Protein AF-A0A8H4UPA4-F1 (afdb_monomer)

pLDDT: mean 76.06, std 22.42, range [33.72, 98.56]

Secondary structure (DSSP, 8-state):
--HHHHHHHHHHHHHHHHHHHHHHHHHHHHHHHHHHHHHHHT-S------------------------TT----------------------------------------HHHHHHHHHHHHHHHHHS-------HHHHHHHHHHHHHHHHTTT-GGGGHHHHHHHHHHHHHHHHHHHHHHH-

Solvent-accessible surface area (backbone atoms only — not comparable to full-atom values): 12012 Å² total; per-residue (Å²): 131,60,68,65,57,52,51,53,50,51,52,53,50,52,52,53,52,52,53,53,51,51,54,49,50,52,50,52,50,52,51,50,54,50,49,51,51,51,57,60,68,69,60,82,79,81,83,89,82,90,80,88,82,85,89,80,89,79,80,86,88,78,87,92,71,84,89,65,95,79,68,82,82,76,73,85,78,70,84,76,87,81,77,86,87,76,93,86,82,82,90,86,90,82,88,89,85,86,89,82,92,78,79,85,72,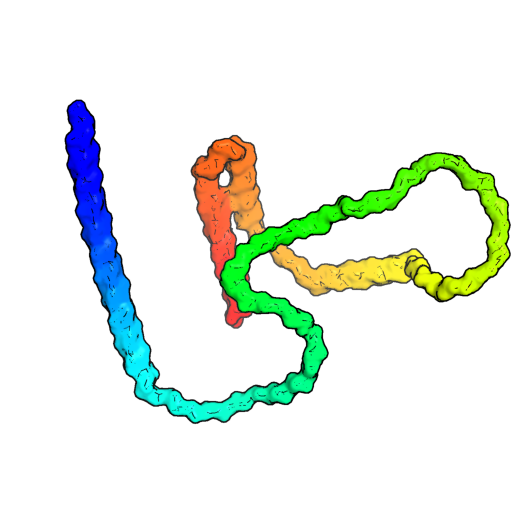80,70,74,70,47,74,66,55,50,51,52,49,51,51,53,48,50,54,54,56,66,72,39,77,71,76,70,79,72,58,68,68,48,56,49,31,47,52,50,33,54,50,43,38,68,76,27,73,91,45,66,77,79,40,52,64,39,48,51,52,32,50,54,44,48,53,52,53,50,51,57,49,48,51,69,74,76,104

Radius of gyration: 33.89 Å; Cα contacts (8 Å, |Δi|>4): 24; chains: 1; bounding box: 72×93×64 Å

Mean predicted aligned error: 22.14 Å

Foldseek 3Di:
DVVVVVVVVVVVVVVVVVVVVVVVVVVVVVVVVVVVVVVVVVPPDDDDDDDDDDDDDDDDDDD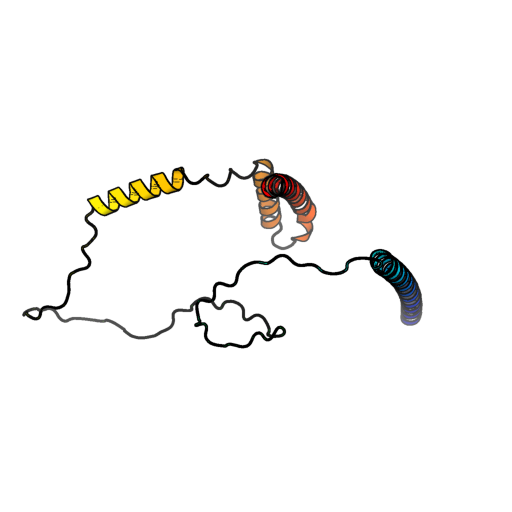DDDPDVPDDDDPPPPDDDDDDDDDDDDDDDDDDDDDDDDDDPPPPCPPVNVVVVVVVVVVVVVVPPDPPDQDVQLVVLVVLLVVVCVVCVPNNVVSVVSVVSNVVSVVVVVVVVCVVVVD

Structure (mmCIF, N/CA/C/O backbone):
data_AF-A0A8H4UPA4-F1
#
_entry.id   AF-A0A8H4UPA4-F1
#
loop_
_atom_site.group_PDB
_atom_site.id
_atom_site.type_symbol
_atom_site.label_atom_id
_atom_site.label_alt_id
_atom_site.label_comp_id
_atom_site.label_asym_id
_atom_site.label_entity_id
_atom_site.label_seq_id
_atom_site.pdbx_PDB_ins_code
_atom_site.Cartn_x
_atom_site.Cartn_y
_atom_site.Cartn_z
_atom_site.occupancy
_atom_site.B_iso_or_equiv
_atom_site.auth_seq_id
_atom_site.auth_comp_id
_atom_site.auth_asym_id
_atom_site.auth_atom_id
_atom_site.pdbx_PDB_model_num
ATOM 1 N N . THR A 1 1 ? 25.835 -10.125 -41.072 1.00 67.62 1 THR A N 1
ATOM 2 C CA . THR A 1 1 ? 26.112 -11.435 -40.436 1.00 67.62 1 THR A CA 1
ATOM 3 C C . THR A 1 1 ? 25.479 -11.596 -39.055 1.00 67.62 1 THR A C 1
ATOM 5 O O . THR A 1 1 ? 25.584 -12.673 -38.492 1.00 67.62 1 THR A O 1
ATOM 8 N N . ASP A 1 2 ? 24.741 -10.606 -38.539 1.00 80.62 2 ASP A N 1
ATOM 9 C CA . ASP A 1 2 ? 24.084 -10.688 -37.223 1.00 80.62 2 ASP A CA 1
ATOM 10 C C . ASP A 1 2 ? 22.698 -11.382 -37.253 1.00 80.62 2 ASP A C 1
ATOM 12 O O . ASP A 1 2 ? 22.312 -12.102 -36.336 1.00 80.62 2 ASP A O 1
ATOM 16 N N . SER A 1 3 ? 21.981 -11.275 -38.380 1.00 89.62 3 SER A N 1
ATOM 17 C CA . SER A 1 3 ? 20.597 -11.764 -38.516 1.00 89.62 3 SER A CA 1
ATOM 18 C C . SER A 1 3 ? 20.423 -13.278 -38.310 1.00 89.62 3 SER A C 1
ATOM 20 O O . SER A 1 3 ? 19.409 -13.702 -37.762 1.00 89.62 3 SER A O 1
ATOM 22 N N . SER A 1 4 ? 21.389 -14.116 -38.706 1.00 92.12 4 SER A N 1
ATOM 23 C CA . SER A 1 4 ? 21.295 -15.569 -38.487 1.00 92.12 4 SER A CA 1
ATOM 24 C C . SER A 1 4 ? 21.442 -15.946 -37.010 1.00 92.12 4 SER A C 1
ATOM 26 O O . SER A 1 4 ? 20.736 -16.832 -36.531 1.00 92.12 4 SER A O 1
ATOM 28 N N . ARG A 1 5 ? 22.306 -15.241 -36.266 1.00 91.12 5 ARG A N 1
ATOM 29 C CA . ARG A 1 5 ? 22.490 -15.432 -34.821 1.00 91.12 5 ARG A CA 1
ATOM 30 C C . ARG A 1 5 ? 21.245 -14.996 -34.051 1.00 91.12 5 ARG A C 1
ATOM 32 O O . ARG A 1 5 ? 20.786 -15.746 -33.195 1.00 91.12 5 ARG A O 1
ATOM 39 N N . ALA A 1 6 ? 20.676 -13.840 -34.393 1.00 94.38 6 ALA A N 1
ATOM 40 C CA . ALA A 1 6 ? 19.440 -13.351 -33.783 1.00 94.38 6 ALA A CA 1
ATOM 41 C C . ALA A 1 6 ? 18.281 -14.351 -33.955 1.00 94.38 6 ALA A C 1
ATOM 43 O O . ALA A 1 6 ? 17.645 -14.723 -32.972 1.00 94.38 6 ALA A O 1
ATOM 44 N N . LYS A 1 7 ? 18.085 -14.885 -35.171 1.00 94.81 7 LYS A N 1
ATOM 45 C CA . LYS A 1 7 ? 17.056 -15.905 -35.451 1.00 94.81 7 LYS A CA 1
ATOM 46 C C . LYS A 1 7 ? 17.276 -17.202 -34.669 1.00 94.81 7 LYS A C 1
ATOM 48 O O . LYS A 1 7 ? 16.322 -17.789 -34.174 1.00 94.81 7 LYS A O 1
ATOM 53 N N . SER A 1 8 ? 18.526 -17.649 -34.528 1.00 95.81 8 SER A N 1
ATOM 54 C CA . SER A 1 8 ? 18.838 -18.845 -33.735 1.00 95.81 8 SER A CA 1
ATOM 55 C C . SER A 1 8 ? 18.509 -18.661 -32.252 1.00 95.81 8 SER A C 1
ATOM 57 O O . SER A 1 8 ? 18.040 -19.603 -31.615 1.00 95.81 8 SER A O 1
ATOM 59 N N . LEU A 1 9 ? 18.761 -17.472 -31.698 1.00 96.56 9 LEU A N 1
ATOM 60 C CA . LEU A 1 9 ? 18.409 -17.157 -30.313 1.00 96.56 9 LEU A CA 1
ATOM 61 C C . LEU A 1 9 ? 16.894 -17.078 -30.134 1.00 96.56 9 LEU A C 1
ATOM 63 O O . LEU A 1 9 ? 16.367 -17.627 -29.172 1.00 96.56 9 LEU A O 1
ATOM 67 N N . GLU A 1 10 ? 16.194 -16.453 -31.078 1.00 96.94 10 GLU A N 1
ATOM 68 C CA . GLU A 1 10 ? 14.737 -16.348 -31.056 1.00 96.94 10 GLU A CA 1
ATOM 69 C C . GLU A 1 10 ? 14.060 -17.724 -31.081 1.00 96.94 10 GLU A C 1
ATOM 71 O O . GLU A 1 10 ? 13.184 -17.988 -30.260 1.00 96.94 10 GLU A O 1
ATOM 76 N N . LEU A 1 11 ? 14.526 -18.644 -31.931 1.00 97.62 11 LEU A N 1
ATOM 77 C CA . LEU A 1 11 ? 14.023 -20.021 -31.955 1.00 97.62 11 LEU A CA 1
ATOM 78 C C . LEU A 1 11 ? 14.248 -20.743 -30.621 1.00 97.62 11 LEU A C 1
ATOM 80 O O . LEU A 1 11 ? 13.345 -21.404 -30.115 1.00 97.62 11 LEU A O 1
ATOM 84 N N . HIS A 1 12 ? 15.424 -20.587 -30.010 1.00 96.88 12 HIS A N 1
ATOM 85 C CA . HIS A 1 12 ? 15.702 -21.190 -28.706 1.00 96.88 12 HIS A CA 1
ATOM 86 C C . HIS A 1 12 ? 14.803 -20.617 -27.596 1.00 96.88 12 HIS A C 1
ATOM 88 O O . HIS A 1 12 ? 14.355 -21.349 -26.712 1.00 96.88 12 HIS A O 1
ATOM 94 N N . ILE A 1 13 ? 14.499 -19.317 -27.651 1.00 98.25 13 ILE A N 1
ATOM 95 C CA . ILE A 1 13 ? 13.552 -18.680 -26.729 1.00 98.25 13 ILE A CA 1
ATOM 96 C C . ILE A 1 13 ? 12.148 -19.259 -26.928 1.00 98.25 13 ILE A C 1
ATOM 98 O O . ILE A 1 13 ? 11.520 -19.641 -25.944 1.00 98.25 13 ILE A O 1
ATOM 102 N N . GLN A 1 14 ? 11.673 -19.378 -28.171 1.00 98.00 14 GLN A N 1
ATOM 103 C CA . GLN A 1 14 ? 10.355 -19.950 -28.470 1.00 98.00 14 GLN A CA 1
ATOM 104 C C . GLN A 1 14 ? 10.215 -21.377 -27.932 1.00 98.00 14 GLN A C 1
ATOM 106 O O . GLN A 1 14 ? 9.206 -21.687 -27.302 1.00 98.00 14 GLN A O 1
ATOM 111 N N . VAL A 1 15 ? 11.240 -22.215 -28.113 1.00 98.25 15 VAL A N 1
ATOM 112 C CA . VAL A 1 15 ? 11.257 -23.591 -27.592 1.00 98.25 15 VAL A CA 1
ATOM 113 C C . VAL A 1 15 ? 11.144 -23.602 -26.068 1.00 98.25 15 VAL A C 1
ATOM 115 O O . VAL A 1 15 ? 10.269 -24.275 -25.531 1.00 98.25 15 VAL A O 1
ATOM 118 N N . ARG A 1 16 ? 11.960 -22.805 -25.365 1.00 98.12 16 ARG A N 1
ATOM 119 C CA . ARG A 1 16 ? 11.913 -22.735 -23.896 1.00 98.12 16 ARG A CA 1
ATOM 120 C C . ARG A 1 16 ? 10.567 -22.225 -23.384 1.00 98.12 16 ARG A C 1
ATOM 122 O O . ARG A 1 16 ? 10.047 -22.739 -22.400 1.00 98.12 16 ARG A O 1
ATOM 129 N N . VAL A 1 17 ? 10.013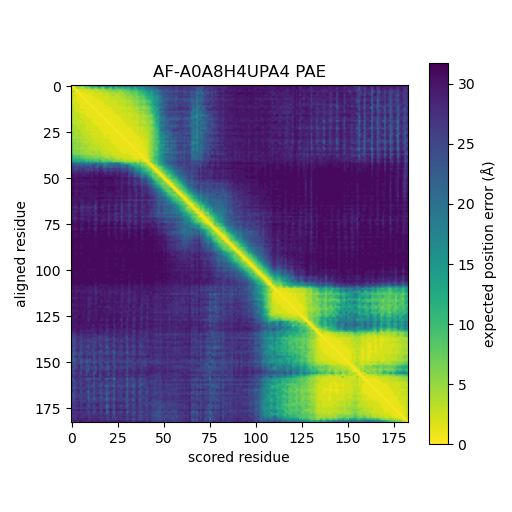 -21.197 -24.022 1.00 98.56 17 VAL A N 1
ATOM 130 C CA . VAL A 1 17 ? 8.706 -20.649 -23.638 1.00 98.56 17 VAL A CA 1
ATOM 131 C C . VAL A 1 17 ? 7.612 -21.692 -23.851 1.00 98.56 17 VAL A C 1
ATOM 133 O O . VAL A 1 17 ? 6.769 -21.861 -22.977 1.00 98.56 17 VAL A O 1
ATOM 136 N N . ALA A 1 18 ? 7.631 -22.416 -24.971 1.00 98.06 18 ALA A N 1
ATOM 137 C CA . ALA A 1 18 ? 6.663 -23.475 -25.237 1.00 98.06 18 ALA A CA 1
ATOM 138 C C . ALA A 1 18 ? 6.740 -24.601 -24.191 1.00 98.06 18 ALA A C 1
ATOM 140 O O . ALA A 1 18 ? 5.703 -25.006 -23.668 1.00 98.06 18 ALA A O 1
ATOM 141 N N . GLU A 1 19 ? 7.950 -25.038 -23.834 1.00 98.38 19 GLU A N 1
ATOM 142 C CA . GLU A 1 19 ? 8.190 -26.051 -22.798 1.00 98.38 19 GLU A CA 1
ATOM 143 C C . GLU A 1 19 ? 7.679 -25.599 -21.417 1.00 98.38 19 GLU A C 1
ATOM 145 O O . GLU A 1 19 ? 6.956 -26.335 -20.743 1.00 98.38 19 GLU A O 1
ATOM 150 N N . GLU A 1 20 ? 7.979 -24.363 -21.007 1.00 98.44 20 GLU A N 1
ATOM 151 C CA . GLU A 1 20 ? 7.500 -23.820 -19.728 1.00 98.44 20 GLU A CA 1
ATOM 152 C C . GLU A 1 20 ? 5.974 -23.630 -19.712 1.00 98.44 20 GLU A C 1
ATOM 154 O O . GLU A 1 20 ? 5.324 -23.917 -18.704 1.00 98.44 20 GLU A O 1
ATOM 159 N N . LEU A 1 21 ? 5.366 -23.219 -20.831 1.00 98.38 21 LEU A N 1
ATOM 160 C CA . LEU A 1 21 ? 3.906 -23.136 -20.949 1.00 98.38 21 LEU A CA 1
ATOM 161 C C . LEU A 1 21 ? 3.244 -24.513 -20.848 1.00 98.38 21 LEU A C 1
ATOM 163 O O . LEU A 1 21 ? 2.192 -24.641 -20.223 1.00 98.38 21 LEU A O 1
ATOM 167 N N . GLU A 1 22 ? 3.830 -25.547 -21.449 1.00 98.12 22 GLU A N 1
ATOM 168 C CA . GLU A 1 22 ? 3.319 -26.914 -21.333 1.00 98.12 22 GLU A CA 1
ATOM 169 C C . GLU A 1 22 ? 3.437 -27.437 -19.897 1.00 98.12 22 GLU A C 1
ATOM 171 O O . GLU A 1 22 ? 2.471 -27.977 -19.352 1.00 98.12 22 GLU A O 1
ATOM 176 N N . ARG A 1 23 ? 4.569 -27.180 -19.236 1.00 98.25 23 ARG A N 1
ATOM 177 C CA . ARG A 1 23 ? 4.777 -27.511 -17.822 1.00 98.25 23 ARG A CA 1
ATOM 178 C C . ARG A 1 23 ? 3.747 -26.840 -16.910 1.00 98.25 23 ARG A C 1
ATOM 180 O O . ARG A 1 23 ? 3.239 -27.484 -15.989 1.00 98.25 23 ARG A O 1
ATOM 187 N N . LEU A 1 24 ? 3.437 -25.564 -17.143 1.00 98.50 24 LEU A N 1
ATOM 188 C CA . LEU A 1 24 ? 2.416 -24.840 -16.380 1.00 98.50 24 LEU A CA 1
ATOM 189 C C . LEU A 1 24 ? 1.021 -25.418 -16.623 1.00 98.50 24 LEU A C 1
ATOM 191 O O . LEU A 1 24 ? 0.331 -25.734 -15.656 1.00 98.50 24 LEU A O 1
ATOM 195 N N . ARG A 1 25 ? 0.646 -25.675 -17.882 1.00 98.00 25 ARG A N 1
ATOM 196 C CA . ARG A 1 25 ? -0.643 -26.304 -18.220 1.00 98.00 25 ARG A CA 1
ATOM 197 C C . ARG A 1 25 ? -0.820 -27.673 -17.571 1.00 98.00 25 ARG A C 1
ATOM 199 O O . ARG A 1 25 ? -1.913 -27.997 -17.117 1.00 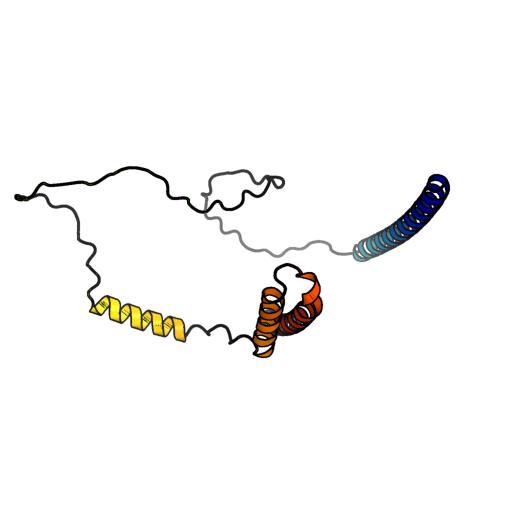98.00 25 ARG A O 1
ATOM 206 N N . GLN A 1 26 ? 0.237 -28.482 -17.509 1.00 98.38 26 GLN A N 1
ATOM 207 C CA . GLN A 1 26 ? 0.189 -29.783 -16.838 1.00 98.38 26 GLN A CA 1
ATOM 208 C C . GLN A 1 26 ? -0.068 -29.636 -15.335 1.00 98.38 26 GLN A C 1
ATOM 210 O O . GLN A 1 26 ? -0.887 -30.371 -14.788 1.00 98.38 26 GLN A O 1
ATOM 215 N N . ARG A 1 27 ? 0.586 -28.672 -14.674 1.00 98.38 27 ARG A N 1
ATOM 216 C CA . ARG A 1 27 ? 0.341 -28.375 -13.254 1.00 98.38 27 ARG A CA 1
ATOM 217 C C . ARG A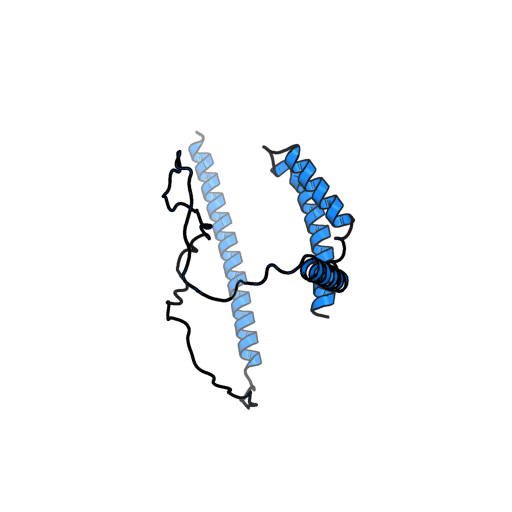 1 27 ? -1.083 -27.891 -13.024 1.00 98.38 27 ARG A C 1
ATOM 219 O O . ARG A 1 27 ? -1.748 -28.411 -12.138 1.00 98.38 27 ARG A O 1
ATOM 226 N N . GLU A 1 28 ? -1.560 -26.956 -13.840 1.00 98.12 28 GLU A N 1
ATOM 227 C CA . GLU A 1 28 ? -2.939 -26.463 -13.772 1.00 98.12 28 GLU A CA 1
ATOM 228 C C . GLU A 1 28 ? -3.934 -27.613 -13.944 1.00 98.12 28 GLU A C 1
ATOM 230 O O . GLU A 1 28 ? -4.826 -27.786 -13.117 1.00 98.12 28 GLU A O 1
ATOM 235 N N . LYS A 1 29 ? -3.729 -28.482 -14.939 1.00 98.06 29 LYS A N 1
ATOM 236 C CA . LYS A 1 29 ? -4.579 -29.658 -15.147 1.00 98.06 29 LYS A CA 1
ATOM 237 C C . LYS A 1 29 ? -4.574 -30.601 -13.942 1.00 98.06 29 LYS A C 1
ATOM 239 O O . LYS A 1 29 ? -5.639 -31.024 -13.509 1.00 98.06 29 LYS A O 1
ATOM 244 N N . GLN A 1 30 ? -3.407 -30.887 -13.365 1.00 97.38 30 GLN A N 1
ATOM 245 C CA . GLN A 1 30 ? -3.312 -31.702 -12.149 1.00 97.38 30 GLN A CA 1
ATOM 246 C C . GLN A 1 30 ? -4.072 -31.068 -10.980 1.00 97.38 30 GLN A C 1
ATOM 248 O O . GLN A 1 30 ? -4.784 -31.772 -10.266 1.00 97.38 30 GLN A O 1
ATOM 253 N N . THR A 1 31 ? -3.965 -29.747 -10.803 1.00 97.25 31 THR A N 1
ATOM 254 C CA . THR A 1 31 ? -4.704 -29.043 -9.746 1.00 97.25 31 THR A CA 1
ATOM 255 C C . THR A 1 31 ? -6.209 -29.066 -9.981 1.00 97.25 31 THR A C 1
ATOM 257 O O . THR A 1 31 ? -6.958 -29.271 -9.031 1.00 97.25 31 THR A O 1
ATOM 260 N N . LEU A 1 32 ? -6.663 -28.923 -11.231 1.00 97.88 32 LEU A N 1
ATOM 261 C CA . LEU A 1 32 ? -8.080 -29.025 -11.572 1.00 97.88 32 LEU A CA 1
ATOM 262 C C . LEU A 1 32 ? -8.613 -30.427 -11.278 1.00 97.88 32 LEU A C 1
ATOM 264 O O . LEU A 1 32 ? -9.624 -30.549 -10.600 1.00 97.88 32 LEU A O 1
ATOM 268 N N . GLU A 1 33 ? -7.897 -31.477 -11.680 1.00 97.56 33 GLU A N 1
ATOM 269 C CA . GLU A 1 33 ? -8.288 -32.861 -11.386 1.00 97.56 33 GLU A CA 1
ATOM 270 C C . GLU A 1 33 ? -8.302 -33.159 -9.877 1.00 97.56 33 GLU A C 1
ATOM 272 O O . GLU A 1 33 ? -9.152 -33.909 -9.394 1.00 97.56 33 GLU A O 1
ATOM 277 N N . GLU A 1 34 ? -7.369 -32.597 -9.104 1.00 97.12 34 GLU A N 1
ATOM 278 C CA . GLU A 1 34 ? -7.367 -32.731 -7.644 1.00 97.12 34 GLU A CA 1
ATOM 279 C C . GLU A 1 34 ? -8.581 -32.038 -7.017 1.00 97.12 34 GLU A C 1
ATOM 281 O O . GLU A 1 34 ? -9.246 -32.621 -6.157 1.00 97.12 34 GLU A O 1
ATOM 286 N N . ILE A 1 35 ? -8.889 -30.817 -7.456 1.00 96.88 35 ILE A N 1
ATOM 287 C CA . ILE A 1 35 ? -10.058 -30.068 -6.988 1.00 96.88 35 ILE A CA 1
ATOM 288 C C . ILE A 1 35 ? -11.341 -30.806 -7.375 1.00 96.88 35 ILE A C 1
ATOM 290 O O . ILE A 1 35 ? -12.193 -31.003 -6.513 1.00 96.88 35 ILE A O 1
ATOM 294 N N . GLU A 1 36 ? -11.468 -31.282 -8.614 1.00 95.12 36 GLU A N 1
ATOM 295 C CA . GLU A 1 36 ? -12.614 -32.078 -9.072 1.00 95.12 36 GLU A CA 1
ATOM 296 C C . GLU A 1 36 ? -12.812 -33.327 -8.204 1.00 95.12 36 GLU A C 1
ATOM 298 O O . GLU A 1 36 ? -13.933 -33.612 -7.779 1.00 95.12 36 GLU A O 1
ATOM 303 N N . LYS A 1 37 ? -11.729 -34.034 -7.855 1.00 96.19 37 LYS A N 1
ATOM 304 C CA . LYS A 1 37 ? -11.782 -35.181 -6.933 1.00 96.19 37 LYS A CA 1
ATOM 305 C C . LYS A 1 37 ? -12.223 -34.780 -5.527 1.00 96.19 37 LYS A C 1
ATOM 307 O O . LYS A 1 37 ? -13.032 -35.491 -4.936 1.00 96.19 37 LYS A O 1
ATOM 312 N N . ARG A 1 38 ? -11.715 -33.665 -4.985 1.00 91.75 38 ARG A N 1
ATOM 313 C CA . ARG A 1 38 ? -12.113 -33.148 -3.660 1.00 91.75 38 ARG A CA 1
ATOM 314 C C . ARG A 1 38 ? -13.592 -32.760 -3.640 1.00 91.75 38 ARG A C 1
ATOM 316 O O . ARG A 1 38 ? -14.306 -33.166 -2.732 1.00 91.75 38 ARG A O 1
ATOM 323 N N . VAL A 1 39 ? -14.064 -32.063 -4.672 1.00 93.62 39 VAL A N 1
ATOM 324 C CA . VAL A 1 39 ? -15.476 -31.682 -4.823 1.00 93.62 39 VAL A CA 1
ATOM 325 C C . VAL A 1 39 ? -16.366 -32.920 -4.955 1.00 93.62 39 VAL A C 1
ATOM 327 O O . VAL A 1 39 ? -17.402 -32.996 -4.301 1.00 93.62 39 VAL A O 1
ATOM 330 N N . ALA A 1 40 ? -15.962 -33.920 -5.742 1.00 91.81 40 ALA A N 1
ATOM 331 C CA . ALA A 1 40 ? -16.709 -35.171 -5.865 1.00 91.81 40 ALA A CA 1
ATOM 332 C C . ALA A 1 40 ? -16.751 -35.968 -4.545 1.00 91.81 40 ALA A C 1
ATOM 334 O O . ALA A 1 40 ? -17.778 -36.565 -4.223 1.00 91.81 40 ALA A O 1
ATOM 335 N N . ALA A 1 41 ? -15.661 -35.960 -3.770 1.00 85.31 41 ALA A N 1
ATOM 336 C CA . ALA A 1 41 ? -15.574 -36.644 -2.479 1.00 85.31 41 ALA A CA 1
ATOM 337 C C . ALA A 1 41 ? -16.376 -35.956 -1.360 1.00 85.31 41 ALA A C 1
ATOM 339 O O . ALA A 1 41 ? -16.829 -36.642 -0.448 1.00 85.31 41 ALA A O 1
ATOM 340 N N . GLU A 1 42 ? -16.584 -34.636 -1.423 1.00 82.44 42 GLU A N 1
ATOM 341 C CA . GLU A 1 42 ? -17.406 -33.891 -0.453 1.00 82.44 42 GLU A CA 1
ATOM 342 C C . GLU A 1 42 ? -18.926 -33.998 -0.708 1.00 82.44 42 GLU A C 1
ATOM 344 O O . GLU A 1 42 ? -19.715 -33.524 0.109 1.00 82.44 42 GLU A O 1
ATOM 349 N N . LEU A 1 43 ? -19.366 -34.636 -1.805 1.00 66.00 43 LEU A N 1
ATOM 350 C CA . LEU A 1 43 ? -20.783 -34.712 -2.193 1.00 66.00 43 LEU A CA 1
ATOM 351 C C . LEU A 1 43 ? -21.605 -35.972 -1.812 1.00 66.00 43 LEU A C 1
ATOM 353 O O . LEU A 1 43 ? -22.794 -35.982 -2.150 1.00 66.00 43 LEU A O 1
ATOM 357 N N . PRO A 1 44 ? -21.140 -36.996 -1.064 1.00 63.12 44 PRO A N 1
ATOM 358 C CA . PRO A 1 44 ? -22.065 -37.909 -0.406 1.00 63.12 44 PRO A CA 1
ATOM 359 C C . PRO A 1 44 ? -22.512 -37.306 0.942 1.00 63.12 44 PRO A C 1
ATOM 361 O O . PRO A 1 44 ? -21.844 -37.465 1.957 1.00 63.12 44 PRO A O 1
ATOM 364 N N . ASP A 1 45 ? -23.686 -36.660 0.911 1.00 51.19 45 ASP A N 1
ATOM 365 C CA . ASP A 1 45 ? -24.554 -36.245 2.036 1.00 51.19 45 ASP A CA 1
ATOM 366 C C . ASP A 1 45 ? -24.514 -34.767 2.508 1.00 51.19 45 ASP A C 1
ATOM 368 O O . ASP A 1 45 ? -24.044 -34.415 3.588 1.00 51.19 45 ASP A O 1
ATOM 372 N N . ARG A 1 46 ? -25.151 -33.882 1.724 1.00 49.94 46 ARG A N 1
ATOM 373 C CA . ARG A 1 46 ? -25.857 -32.693 2.249 1.00 49.94 46 ARG A CA 1
ATOM 374 C C . ARG A 1 46 ? -27.247 -32.580 1.618 1.00 49.94 46 ARG A C 1
ATOM 376 O O . ARG A 1 46 ? -27.491 -31.774 0.722 1.00 49.94 46 ARG A O 1
ATOM 383 N N . LYS A 1 47 ? -28.183 -33.403 2.104 1.00 45.09 47 LYS A N 1
ATOM 384 C CA . LYS A 1 47 ? -29.627 -33.236 1.870 1.00 45.09 47 LYS A CA 1
ATOM 385 C C . LYS A 1 47 ? -30.166 -32.066 2.712 1.00 45.09 47 LYS A C 1
ATOM 387 O O . LYS A 1 47 ? -29.884 -31.943 3.897 1.00 45.09 47 LYS A O 1
ATOM 392 N N . VAL A 1 48 ? -30.923 -31.184 2.064 1.00 53.28 48 VAL A N 1
ATOM 393 C CA . VAL A 1 48 ? -31.345 -29.851 2.532 1.00 53.28 48 VAL A CA 1
ATOM 394 C C . VAL A 1 48 ? -32.459 -29.887 3.600 1.00 53.28 48 VAL A C 1
ATOM 396 O O . VAL A 1 48 ? -33.500 -30.508 3.398 1.00 53.28 48 VAL A O 1
ATOM 399 N N . SER A 1 49 ? -32.279 -29.149 4.702 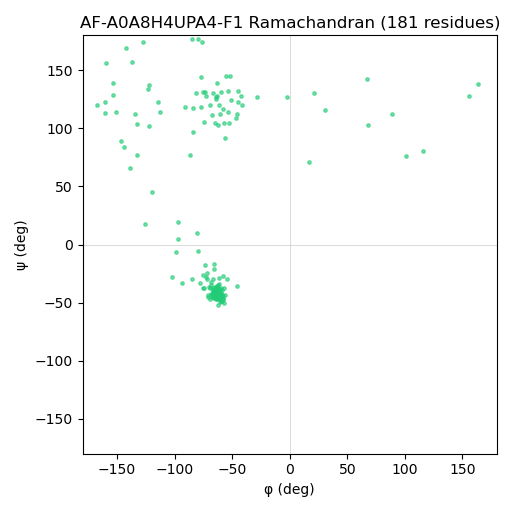1.00 36.41 49 SER A N 1
ATOM 400 C CA . SER A 1 49 ? -33.311 -28.541 5.578 1.00 36.41 49 SER A CA 1
ATOM 401 C C . SER A 1 49 ? -32.607 -27.422 6.365 1.00 36.41 49 SER A C 1
ATOM 403 O O . SER A 1 49 ? -31.569 -27.677 6.953 1.00 36.41 49 SER A O 1
ATOM 405 N N . GLY A 1 50 ? -32.977 -26.143 6.365 1.00 43.75 50 GLY A N 1
ATOM 406 C CA . GLY A 1 50 ? -34.286 -25.520 6.233 1.00 43.75 50 GLY A CA 1
ATOM 407 C C . GLY A 1 50 ? -34.588 -24.785 7.542 1.00 43.75 50 GLY A C 1
ATOM 408 O O . GLY A 1 50 ? -35.294 -25.346 8.364 1.00 43.75 50 GLY A O 1
ATOM 409 N N . LEU A 1 51 ? -34.050 -23.571 7.747 1.00 37.44 51 LEU A N 1
ATOM 410 C CA . LEU A 1 51 ? -34.465 -22.638 8.812 1.00 37.44 51 LEU A CA 1
ATOM 411 C C . LEU A 1 51 ? -34.335 -21.175 8.336 1.00 37.44 51 LEU A C 1
ATOM 413 O O . LEU A 1 51 ? -33.293 -20.540 8.444 1.00 37.44 51 LEU A O 1
ATOM 417 N N . THR A 1 52 ? -35.427 -20.707 7.730 1.00 43.59 52 THR A N 1
ATOM 418 C CA . THR A 1 52 ? -36.114 -19.422 7.970 1.00 43.59 52 THR A CA 1
ATOM 419 C C . THR A 1 52 ? -35.301 -18.197 8.420 1.00 43.59 52 THR A C 1
ATOM 421 O O . THR A 1 52 ? -34.900 -18.102 9.577 1.00 43.59 52 THR A O 1
ATOM 424 N N . ALA A 1 53 ? -35.274 -17.166 7.567 1.00 45.97 53 ALA A N 1
ATOM 425 C CA . ALA A 1 53 ? -35.230 -15.765 7.994 1.00 45.97 53 ALA A CA 1
ATOM 426 C C . ALA A 1 53 ? -36.444 -15.017 7.394 1.00 45.97 53 ALA A C 1
ATOM 428 O O . ALA A 1 53 ? -36.807 -15.287 6.246 1.00 45.97 53 ALA A O 1
ATOM 429 N N . PRO A 1 54 ? -37.123 -14.149 8.167 1.00 46.97 54 PRO A N 1
ATOM 430 C CA . PRO A 1 54 ? -38.446 -13.638 7.832 1.00 46.97 54 PRO A CA 1
ATOM 431 C C . PRO A 1 54 ? -38.393 -12.543 6.764 1.00 46.97 54 PRO A C 1
ATOM 433 O O . PRO A 1 54 ? -37.505 -11.691 6.755 1.00 46.97 54 PRO A O 1
ATOM 436 N N . SER A 1 55 ? -39.410 -12.540 5.903 1.00 46.41 55 SER A N 1
ATOM 437 C CA . SER A 1 55 ? -39.708 -11.427 5.012 1.00 46.41 55 SER A CA 1
ATOM 438 C C . SER A 1 55 ? -40.295 -10.261 5.807 1.00 46.41 55 SER A C 1
ATOM 440 O O . SER A 1 55 ? -41.318 -10.423 6.474 1.00 46.41 55 SER A O 1
ATOM 442 N N . LEU A 1 56 ? -39.718 -9.074 5.655 1.00 41.50 56 LEU A N 1
ATOM 443 C CA . LEU A 1 56 ? -40.432 -7.815 5.835 1.00 41.50 56 LEU A CA 1
ATOM 444 C C . LEU A 1 56 ? -40.306 -7.036 4.530 1.00 41.50 56 LEU A C 1
ATOM 446 O O . LEU A 1 56 ? -39.269 -6.463 4.212 1.00 41.50 56 LEU A O 1
ATOM 450 N N . SER A 1 57 ? -41.384 -7.077 3.758 1.00 50.47 57 SER A N 1
ATOM 451 C CA . SER A 1 57 ? -41.596 -6.228 2.597 1.00 50.47 57 SER A CA 1
ATOM 452 C C . SER A 1 57 ? -41.997 -4.831 3.073 1.00 50.47 57 SER A C 1
ATOM 454 O O . SER A 1 57 ? -43.070 -4.685 3.651 1.00 50.47 57 SER A O 1
ATOM 456 N N . THR A 1 58 ? -41.193 -3.812 2.763 1.00 38.53 58 THR A N 1
ATOM 457 C CA . THR A 1 58 ? -41.677 -2.432 2.585 1.00 38.53 58 THR A CA 1
ATOM 458 C C . THR A 1 58 ? -41.078 -1.873 1.292 1.00 38.53 58 THR A C 1
ATOM 460 O O . THR A 1 58 ? -39.894 -1.576 1.197 1.00 38.53 58 THR A O 1
ATOM 463 N N . SER A 1 59 ? -41.949 -1.845 0.285 1.00 47.69 59 SER A N 1
ATOM 464 C CA . SER A 1 59 ? -41.994 -1.082 -0.972 1.00 47.69 59 SER A CA 1
ATOM 465 C C . SER A 1 59 ? -40.906 -0.035 -1.306 1.00 47.69 59 SER A C 1
ATOM 467 O O . SER A 1 59 ? -40.721 0.924 -0.565 1.00 47.69 59 SER A O 1
ATOM 469 N N . PHE A 1 60 ? -40.318 -0.201 -2.508 1.00 38.91 60 PHE A N 1
ATOM 470 C CA . PHE A 1 60 ? -40.062 0.778 -3.599 1.00 38.91 60 PHE A CA 1
ATOM 471 C C . PHE A 1 60 ? -40.044 2.284 -3.232 1.00 38.91 60 PHE A C 1
ATOM 473 O O . PHE A 1 60 ? -41.009 2.804 -2.689 1.00 38.91 60 PHE A O 1
ATOM 480 N N . ALA A 1 61 ? -39.037 3.075 -3.624 1.00 40.03 61 ALA A N 1
ATOM 481 C CA . ALA A 1 61 ? -38.725 3.336 -5.031 1.00 40.03 61 ALA A CA 1
ATOM 482 C C . ALA A 1 61 ? -37.243 3.689 -5.284 1.00 40.03 61 ALA A C 1
ATOM 484 O O . ALA A 1 61 ? -36.705 4.628 -4.703 1.00 40.03 61 ALA A O 1
ATOM 485 N N . ALA A 1 62 ? -36.621 2.985 -6.229 1.00 50.59 62 ALA A N 1
ATOM 486 C CA . ALA A 1 62 ? -35.408 3.412 -6.921 1.00 50.59 62 ALA A CA 1
ATOM 487 C C . ALA A 1 62 ? -35.720 3.420 -8.428 1.00 50.59 62 ALA A C 1
ATOM 489 O O . ALA A 1 62 ? -36.352 2.468 -8.899 1.00 50.59 62 ALA A O 1
ATOM 490 N N . PRO A 1 63 ? -35.353 4.465 -9.195 1.00 49.50 63 PRO A N 1
ATOM 491 C CA . PRO A 1 63 ? -35.552 4.435 -10.634 1.00 49.50 63 PRO A CA 1
ATOM 492 C C . PRO A 1 63 ? -34.655 3.360 -11.249 1.00 49.50 63 PRO A C 1
ATOM 494 O O . PRO A 1 63 ? -33.460 3.275 -10.963 1.00 49.50 63 PRO A O 1
ATOM 497 N N . ALA A 1 64 ? -35.275 2.530 -12.082 1.00 50.44 64 ALA A N 1
ATOM 498 C CA . ALA A 1 64 ? -34.623 1.490 -12.850 1.00 50.44 64 ALA A CA 1
ATOM 499 C C . ALA A 1 64 ? -33.585 2.107 -13.801 1.00 50.44 64 ALA A C 1
ATOM 501 O O . ALA A 1 64 ? -33.935 2.795 -14.758 1.00 50.44 64 ALA A O 1
ATOM 502 N N . GLY A 1 65 ? -32.312 1.837 -13.528 1.00 50.53 65 GLY A N 1
ATOM 503 C CA . GLY A 1 65 ? -31.191 2.065 -14.429 1.00 50.53 65 GLY A CA 1
ATOM 504 C C . GLY A 1 65 ? -30.312 0.819 -14.420 1.00 50.53 65 GLY A C 1
ATOM 505 O O . GLY A 1 65 ? -29.746 0.477 -13.389 1.00 50.53 65 GLY A O 1
ATOM 506 N N . SER A 1 66 ? -30.305 0.133 -15.560 1.00 52.22 66 SER A N 1
ATOM 507 C CA . SER A 1 66 ? -29.618 -1.114 -15.922 1.00 52.22 66 SER A CA 1
ATOM 508 C C . SER A 1 66 ? -28.302 -1.405 -15.182 1.00 52.22 66 SER A C 1
ATOM 510 O O . SER A 1 66 ? -27.377 -0.596 -15.209 1.00 52.22 66 SER A O 1
ATOM 512 N N . LEU A 1 67 ? -28.191 -2.592 -14.573 1.00 52.56 67 LEU A N 1
ATOM 513 C CA . LEU A 1 67 ? -26.913 -3.155 -14.123 1.00 52.56 67 LEU A CA 1
ATOM 514 C C . LEU A 1 67 ? -26.268 -3.930 -15.280 1.00 52.56 67 LEU A C 1
ATOM 516 O O . LEU A 1 67 ? -26.298 -5.158 -15.308 1.00 52.56 67 LEU A O 1
ATOM 520 N N . ASP A 1 68 ? -25.683 -3.204 -16.228 1.00 61.34 68 ASP A N 1
ATOM 521 C CA . ASP A 1 68 ? -24.759 -3.777 -17.205 1.00 61.34 68 ASP A CA 1
ATOM 522 C C . ASP A 1 68 ? -23.353 -3.849 -16.589 1.00 61.34 68 ASP A C 1
ATOM 524 O O . ASP A 1 68 ? -22.757 -2.832 -16.229 1.00 61.34 68 ASP A O 1
ATOM 528 N N . LEU A 1 69 ? -22.820 -5.066 -16.446 1.00 60.34 69 LEU A N 1
ATOM 529 C CA . LEU A 1 69 ? -21.519 -5.348 -15.818 1.00 60.34 69 LEU A CA 1
ATOM 530 C C . LEU A 1 69 ? -20.306 -5.107 -16.742 1.00 60.34 69 LEU A C 1
ATOM 532 O O . LEU A 1 69 ? -19.191 -5.456 -16.366 1.00 60.34 69 LEU A O 1
ATOM 536 N N . ASP A 1 70 ? -20.506 -4.490 -17.909 1.00 63.69 70 ASP A N 1
ATOM 537 C CA . ASP A 1 70 ? -19.453 -4.241 -18.910 1.00 63.69 70 ASP A CA 1
ATOM 538 C C . ASP A 1 70 ? -19.337 -2.759 -19.333 1.00 63.69 70 ASP A C 1
ATOM 540 O O . ASP A 1 70 ? -18.752 -2.420 -20.359 1.00 63.69 70 ASP A O 1
ATOM 544 N N . ALA A 1 71 ? -19.890 -1.829 -18.546 1.00 62.97 71 ALA A N 1
ATOM 545 C CA . ALA A 1 71 ? -19.754 -0.402 -18.832 1.00 62.97 71 ALA A CA 1
ATOM 546 C C . ALA A 1 71 ? -18.393 0.149 -18.343 1.00 62.97 71 ALA A C 1
ATOM 548 O O . ALA A 1 71 ? -18.038 -0.037 -17.172 1.00 62.97 71 ALA A O 1
ATOM 549 N N . PRO A 1 72 ? -17.632 0.887 -19.180 1.00 61.22 72 PRO A N 1
ATOM 550 C CA . PRO A 1 72 ? -16.403 1.534 -18.741 1.00 61.22 72 PRO A CA 1
ATOM 551 C C . PRO A 1 72 ? -16.714 2.572 -17.659 1.00 61.22 72 PRO A C 1
ATOM 553 O O . PRO A 1 72 ? -17.571 3.443 -17.815 1.00 61.22 72 PRO A O 1
ATOM 556 N N . ARG A 1 73 ? -15.996 2.463 -16.537 1.00 65.81 73 ARG A N 1
ATOM 557 C CA . ARG A 1 73 ? -16.127 3.329 -15.363 1.00 65.81 73 ARG A CA 1
ATOM 558 C C . ARG A 1 73 ? -15.895 4.786 -15.767 1.00 65.81 73 ARG A C 1
ATOM 560 O O . ARG A 1 73 ? -14.755 5.192 -15.973 1.00 65.81 73 ARG A O 1
ATOM 567 N N . ILE A 1 74 ? -16.967 5.571 -15.854 1.00 58.53 74 ILE A N 1
ATOM 568 C CA . ILE A 1 74 ? -16.871 7.025 -16.002 1.00 58.53 74 ILE A CA 1
ATOM 569 C C . ILE A 1 74 ? -16.139 7.538 -14.750 1.00 58.53 74 ILE A C 1
ATOM 571 O O . ILE A 1 74 ? -16.607 7.277 -13.634 1.00 58.53 74 ILE A O 1
ATOM 575 N N . PRO A 1 75 ? -14.974 8.200 -14.871 1.00 52.41 75 PRO A N 1
ATOM 576 C CA . PRO A 1 75 ? -14.354 8.827 -13.716 1.00 52.41 75 PRO A CA 1
ATOM 577 C C . PRO A 1 75 ? -15.303 9.914 -13.215 1.00 52.41 75 PRO A C 1
ATOM 579 O O . PRO A 1 75 ? -15.913 10.617 -14.015 1.00 52.41 75 PRO A O 1
ATOM 582 N N . PHE A 1 76 ? -15.451 10.031 -11.895 1.00 44.97 76 PHE A N 1
ATOM 583 C CA . PHE A 1 76 ? -16.209 11.106 -11.262 1.00 44.97 76 PHE A CA 1
ATOM 584 C C . PHE A 1 76 ? -15.644 12.461 -11.720 1.00 44.97 76 PHE A C 1
ATOM 586 O O . PHE A 1 76 ? -14.701 12.974 -11.118 1.00 44.97 76 PHE A O 1
ATOM 593 N N . ALA A 1 77 ? -16.201 13.021 -12.796 1.00 53.47 77 ALA A N 1
ATOM 594 C CA . ALA A 1 77 ? -16.017 14.408 -13.179 1.00 53.47 77 ALA A CA 1
ATOM 595 C C . ALA A 1 77 ? -16.661 15.235 -12.070 1.00 53.47 77 ALA A C 1
ATOM 597 O O . ALA A 1 77 ? -17.877 15.223 -11.847 1.00 53.47 77 ALA A O 1
ATOM 598 N N . GLY A 1 78 ? -15.791 15.807 -11.247 1.00 43.56 78 GLY A N 1
ATOM 599 C CA . GLY A 1 78 ? -16.183 16.664 -10.159 1.00 43.56 78 GLY A CA 1
ATOM 600 C C . GLY A 1 78 ? -16.775 17.925 -10.743 1.00 43.56 78 GLY A C 1
ATOM 601 O O . GLY A 1 78 ? -16.021 18.708 -11.289 1.00 43.56 78 GLY A O 1
ATOM 602 N N . ARG A 1 79 ? -18.086 18.103 -10.552 1.00 55.22 79 ARG A N 1
ATOM 603 C CA . ARG A 1 79 ? -18.780 19.388 -10.381 1.00 55.22 79 ARG A CA 1
ATOM 604 C C . ARG A 1 79 ? -17.940 20.593 -10.828 1.00 55.22 79 ARG A C 1
ATOM 606 O O . ARG A 1 79 ? -17.489 21.373 -9.986 1.00 55.22 79 ARG A O 1
ATOM 613 N N . GLU A 1 80 ? -17.738 20.750 -12.131 1.00 46.31 80 GLU A N 1
ATOM 614 C CA . GLU A 1 80 ? -17.307 22.026 -12.677 1.00 46.31 80 GLU A CA 1
ATOM 615 C C . GLU A 1 80 ? -18.522 22.957 -12.644 1.00 46.31 80 GLU A C 1
ATOM 617 O O . GLU A 1 80 ? -19.499 22.796 -13.372 1.00 46.31 80 GLU A O 1
ATOM 622 N N . PHE A 1 81 ? -18.500 23.895 -11.696 1.00 46.78 81 PHE A N 1
ATOM 623 C CA . PHE A 1 81 ? -19.355 25.069 -11.739 1.00 46.78 81 PHE A CA 1
ATOM 624 C C . PHE A 1 81 ? -18.985 25.865 -12.989 1.00 46.78 81 PHE A C 1
ATOM 626 O O . PHE A 1 81 ? -17.983 26.572 -12.984 1.00 46.78 81 PHE A O 1
ATOM 633 N N . ASP A 1 82 ? -19.805 25.774 -14.028 1.00 46.94 82 ASP A N 1
ATOM 634 C CA . ASP A 1 82 ? -19.884 26.829 -15.029 1.00 46.94 82 ASP A CA 1
ATOM 635 C C . ASP A 1 82 ? -21.337 26.965 -15.499 1.00 46.94 82 ASP A C 1
ATOM 637 O O . ASP A 1 82 ? -21.796 26.344 -16.456 1.00 46.94 82 ASP A O 1
ATOM 641 N N . ALA A 1 83 ? -22.103 27.735 -14.727 1.00 44.41 83 ALA A N 1
ATOM 642 C CA . ALA A 1 83 ? -23.349 28.331 -15.180 1.00 44.41 83 ALA A CA 1
ATOM 643 C C . ALA A 1 83 ? -23.128 29.854 -15.175 1.00 44.41 83 ALA A C 1
ATOM 645 O O . ALA A 1 83 ? -22.751 30.394 -14.130 1.00 44.41 83 ALA A O 1
ATOM 646 N N . PRO A 1 84 ? -23.309 30.544 -16.315 1.00 54.22 84 PRO A N 1
ATOM 647 C CA . PRO A 1 84 ? -23.002 31.961 -16.433 1.00 54.22 84 PRO A CA 1
ATOM 648 C C . PRO A 1 84 ? -24.125 32.819 -15.835 1.00 54.22 84 PRO A C 1
ATOM 650 O O . PRO A 1 84 ? -25.198 32.314 -15.504 1.00 54.22 84 PRO A O 1
ATOM 653 N N . LEU A 1 85 ? -23.889 34.139 -15.846 1.00 45.25 85 LEU A N 1
ATOM 654 C CA . LEU A 1 85 ? -24.785 35.253 -15.488 1.00 45.25 85 LEU A CA 1
ATOM 655 C C . LEU A 1 85 ? -24.694 35.603 -13.986 1.00 45.25 85 LEU A C 1
ATOM 657 O O . LEU A 1 85 ? -25.074 34.817 -13.133 1.00 45.25 85 LEU A O 1
ATOM 661 N N . PHE A 1 86 ? -24.170 36.753 -13.554 1.00 46.06 86 PHE A N 1
ATOM 662 C CA . PHE A 1 86 ? -24.360 38.107 -14.072 1.00 46.06 86 PHE A CA 1
ATOM 663 C C . PHE A 1 86 ? -23.143 38.999 -13.760 1.00 46.06 86 PHE A C 1
ATOM 665 O O . PHE A 1 86 ? -22.614 38.971 -12.650 1.00 46.06 86 PHE A O 1
ATOM 672 N N . LEU A 1 87 ? -22.743 39.830 -14.731 1.00 39.12 87 LEU A N 1
ATOM 673 C CA . LEU A 1 87 ? -21.937 41.028 -14.484 1.00 39.12 87 LEU A CA 1
ATOM 674 C C . LEU A 1 87 ? -22.761 41.992 -13.620 1.00 39.12 87 LEU A C 1
ATOM 676 O O . LEU A 1 87 ? -23.880 42.339 -13.996 1.00 39.12 87 LEU A O 1
ATOM 680 N N . ILE A 1 88 ? -22.201 42.449 -12.503 1.00 42.97 88 ILE A N 1
ATOM 681 C CA . ILE A 1 88 ? -22.735 43.582 -11.746 1.00 42.97 88 ILE A CA 1
ATOM 682 C C . ILE A 1 88 ? -21.718 44.712 -11.860 1.00 42.97 88 ILE A C 1
ATOM 684 O O . ILE A 1 88 ? -20.615 44.598 -11.340 1.00 42.97 88 ILE A O 1
ATOM 688 N N . ASP A 1 89 ? -22.124 45.786 -12.528 1.00 34.44 89 ASP A N 1
ATOM 689 C CA . ASP A 1 89 ? -21.555 47.134 -12.451 1.00 34.44 89 ASP A CA 1
ATOM 690 C C . ASP A 1 89 ? -22.632 48.114 -12.964 1.00 34.44 89 ASP A C 1
ATOM 692 O O . ASP A 1 89 ? -23.432 47.732 -13.822 1.00 34.44 89 ASP A O 1
ATOM 696 N N . PRO A 1 90 ? -22.625 49.406 -12.597 1.00 49.59 90 PRO A N 1
ATOM 697 C CA . PRO A 1 90 ? -22.580 50.009 -11.264 1.00 49.59 90 PRO A CA 1
ATOM 698 C C . PRO A 1 90 ? -23.735 51.042 -11.093 1.00 49.59 90 PRO A C 1
ATOM 700 O O . PRO A 1 90 ? -24.429 51.386 -12.041 1.00 49.59 90 PRO A O 1
ATOM 703 N N . ALA A 1 91 ? -23.906 51.599 -9.887 1.00 42.97 91 ALA A N 1
ATOM 704 C CA . ALA A 1 91 ? -24.763 52.759 -9.571 1.00 42.97 91 ALA A CA 1
ATOM 705 C C . ALA A 1 91 ? -26.297 52.595 -9.691 1.00 42.97 91 ALA A C 1
ATOM 707 O O . ALA A 1 91 ? -26.880 52.770 -10.752 1.00 42.97 91 ALA A O 1
ATOM 708 N N . THR A 1 92 ? -26.977 52.435 -8.547 1.00 42.34 92 THR A N 1
ATOM 709 C CA . THR A 1 92 ? -28.210 53.183 -8.209 1.00 42.34 92 THR A CA 1
ATOM 710 C C . THR A 1 92 ? -28.438 53.121 -6.697 1.00 42.34 92 THR A C 1
ATOM 712 O O . THR A 1 92 ? -28.691 52.072 -6.112 1.00 42.34 92 THR A O 1
ATOM 715 N N . ILE A 1 93 ? -28.310 54.288 -6.073 1.00 45.00 93 ILE A N 1
ATOM 716 C CA . ILE A 1 93 ? -28.653 54.606 -4.689 1.00 45.00 93 ILE A CA 1
ATOM 717 C C . ILE A 1 93 ? -30.108 55.098 -4.676 1.00 45.00 93 ILE A C 1
ATOM 719 O O . ILE A 1 93 ? -30.378 56.130 -5.286 1.00 45.00 93 ILE A O 1
ATOM 723 N N . SER A 1 94 ? -31.020 54.409 -3.977 1.00 33.72 94 SER A N 1
ATOM 724 C CA . SER A 1 94 ? -32.031 54.989 -3.053 1.00 33.72 94 SER A CA 1
ATOM 725 C C . SER A 1 94 ? -33.188 54.018 -2.717 1.00 33.72 94 SER A C 1
ATOM 727 O O . SER A 1 94 ? -33.708 53.367 -3.621 1.00 33.72 94 SER A O 1
ATOM 729 N N . PRO A 1 95 ? -33.637 53.954 -1.443 1.00 49.41 95 PRO A N 1
ATOM 730 C CA . PRO A 1 95 ? -34.928 53.385 -0.998 1.00 49.41 95 PRO A CA 1
ATOM 731 C C . PRO A 1 95 ? -36.050 54.459 -1.129 1.00 49.41 95 PRO A C 1
ATOM 733 O O . PRO A 1 95 ? -35.686 55.591 -1.454 1.00 49.41 95 PRO A O 1
ATOM 736 N N . PRO A 1 96 ? -37.368 54.238 -0.852 1.00 48.12 96 PRO A N 1
ATOM 737 C CA . PRO A 1 96 ? -37.992 53.211 0.007 1.00 48.12 96 PRO A CA 1
ATOM 738 C C . PRO A 1 96 ? -39.335 52.608 -0.499 1.00 48.12 96 PRO A C 1
ATOM 740 O O . PRO A 1 96 ? -39.966 53.143 -1.398 1.00 48.12 96 PRO A O 1
ATOM 743 N N . GLN A 1 97 ? -39.804 51.524 0.144 1.00 35.28 97 GLN A N 1
ATOM 744 C CA . GLN A 1 97 ? -41.168 51.329 0.702 1.00 35.28 97 GLN A CA 1
ATOM 745 C C . GLN A 1 97 ? -41.555 49.837 0.825 1.00 35.28 97 GLN A C 1
ATOM 747 O O . GLN A 1 97 ? -41.466 49.058 -0.117 1.00 35.28 97 GLN A O 1
ATOM 752 N N . ALA A 1 98 ? -41.989 49.463 2.033 1.00 40.62 98 ALA A N 1
ATOM 753 C CA . ALA A 1 98 ? -42.713 48.230 2.376 1.00 40.62 98 ALA A CA 1
ATOM 754 C C . ALA A 1 98 ? -44.197 48.344 1.926 1.00 40.62 98 ALA A C 1
ATOM 756 O O . ALA A 1 98 ? -44.585 49.457 1.566 1.00 40.62 98 ALA A O 1
ATOM 757 N N . PRO A 1 99 ? -45.078 47.313 2.014 1.00 51.47 99 PRO A N 1
ATOM 758 C CA . PRO A 1 99 ? -44.936 46.021 2.704 1.00 51.47 99 PRO A CA 1
ATOM 759 C C . PRO A 1 99 ? -45.447 44.796 1.914 1.00 51.47 99 PRO A C 1
ATOM 761 O O . PRO A 1 99 ? -46.349 44.906 1.094 1.00 51.47 99 PRO A O 1
ATOM 764 N N . SER A 1 100 ? -44.954 43.594 2.233 1.00 36.84 100 SER A N 1
ATOM 765 C CA . SER A 1 100 ? -45.704 42.331 2.081 1.00 36.84 100 SER A CA 1
ATOM 766 C C . SER A 1 100 ? -44.987 41.196 2.810 1.00 36.84 100 SER A C 1
ATOM 768 O O . SER A 1 100 ? -43.834 40.881 2.540 1.00 36.84 100 SER A O 1
ATOM 770 N N . GLN A 1 101 ? -45.700 40.617 3.766 1.00 48.56 101 GLN A N 1
ATOM 771 C CA . GLN A 1 101 ? -45.318 39.495 4.617 1.00 48.56 101 GLN A CA 1
ATOM 772 C C . GLN A 1 101 ? -45.002 38.257 3.772 1.00 48.56 101 GLN A C 1
ATOM 774 O O . GLN A 1 101 ? -45.849 37.901 2.965 1.00 48.56 101 GLN A O 1
ATOM 779 N N . HIS A 1 102 ? -43.869 37.579 3.997 1.00 39.81 102 HIS A N 1
ATOM 780 C CA . HIS A 1 102 ? -43.685 36.153 3.686 1.00 39.81 102 HIS A CA 1
ATOM 781 C C . HIS A 1 102 ? -42.658 35.512 4.644 1.00 39.81 102 HIS A C 1
ATOM 783 O O . HIS A 1 102 ? -41.469 35.802 4.588 1.00 39.81 102 HIS A O 1
ATOM 789 N N . THR A 1 103 ? -43.174 34.585 5.462 1.00 43.78 103 THR A N 1
ATOM 790 C CA . THR A 1 103 ? -42.521 33.431 6.124 1.00 43.78 103 THR A CA 1
ATOM 791 C C . THR A 1 103 ? -41.468 33.671 7.220 1.00 43.78 103 THR A C 1
ATOM 793 O O . THR A 1 103 ? -40.690 34.617 7.147 1.00 43.78 103 THR A O 1
ATOM 796 N N . PRO A 1 104 ? -41.452 32.826 8.277 1.00 42.62 104 PRO A N 1
ATOM 797 C CA . PRO A 1 104 ? -40.613 33.040 9.447 1.00 42.62 104 PRO A CA 1
ATOM 798 C C . PRO A 1 104 ? -39.145 32.968 9.046 1.00 42.62 104 PRO A C 1
ATOM 800 O O . PRO A 1 104 ? -38.694 31.978 8.471 1.00 42.62 104 PRO A O 1
ATOM 803 N N . ALA A 1 105 ? -38.419 34.036 9.374 1.00 46.41 105 ALA A N 1
ATOM 804 C CA . ALA A 1 105 ? -36.973 34.061 9.363 1.00 46.41 105 ALA A CA 1
ATOM 805 C C . ALA A 1 105 ? -36.456 32.781 10.030 1.00 46.41 105 ALA A C 1
ATOM 807 O O . ALA A 1 105 ? -36.805 32.479 11.175 1.00 46.41 105 ALA A O 1
ATOM 808 N N . VAL A 1 106 ? -35.642 32.024 9.293 1.00 58.69 106 VAL A N 1
ATOM 809 C CA . VAL A 1 106 ? -34.695 31.090 9.892 1.00 58.69 106 VAL A CA 1
ATOM 810 C C . VAL A 1 106 ? -33.917 31.926 10.891 1.00 58.69 106 VAL A C 1
ATOM 812 O O . VAL A 1 106 ? -33.161 32.812 10.508 1.00 58.69 106 VAL A O 1
ATOM 815 N N . VAL A 1 107 ? -34.243 31.722 12.164 1.00 62.59 107 VAL A N 1
ATOM 816 C CA . VAL A 1 107 ? -33.661 32.431 13.293 1.00 62.59 107 VAL A CA 1
ATOM 817 C C . VAL A 1 107 ? -32.158 32.272 13.157 1.00 62.59 107 VAL A C 1
ATOM 819 O O . VAL A 1 107 ? -31.668 31.144 13.239 1.00 62.59 107 VAL A O 1
ATOM 822 N N . ASP A 1 108 ? -31.454 33.380 12.909 1.00 58.84 108 ASP A N 1
ATOM 823 C CA . ASP A 1 108 ? -30.005 33.440 13.045 1.00 58.84 108 ASP A CA 1
ATOM 824 C C . ASP A 1 108 ? -29.683 32.759 14.372 1.00 58.84 108 ASP A C 1
ATOM 826 O O . ASP A 1 108 ? -30.145 33.247 15.414 1.00 58.84 108 ASP A O 1
ATOM 830 N N . PRO A 1 109 ? -29.016 31.588 14.368 1.00 71.19 109 PRO A N 1
ATOM 831 C CA . PRO A 1 109 ? -28.774 30.879 15.604 1.00 71.19 109 PRO A CA 1
ATOM 832 C C . PRO A 1 109 ? -28.010 31.857 16.478 1.00 71.19 109 PRO A C 1
ATOM 834 O O . PRO A 1 109 ? -26.940 32.342 16.099 1.00 71.19 109 PRO A O 1
ATOM 837 N N . SER A 1 110 ? -28.629 32.230 17.601 1.00 81.75 110 SER A N 1
ATOM 838 C CA . SER A 1 110 ? -28.062 33.236 18.481 1.00 81.75 110 SER A CA 1
ATOM 839 C C . SER A 1 110 ? -26.627 32.824 18.785 1.00 81.75 110 SER A C 1
ATOM 841 O O . SER A 1 110 ? -26.312 31.634 18.868 1.00 81.75 110 SER A O 1
ATOM 843 N N . ARG A 1 111 ? -25.727 33.798 18.924 1.00 85.19 111 ARG A N 1
ATOM 844 C CA . ARG A 1 111 ? -24.310 33.530 19.213 1.00 85.19 111 ARG A CA 1
ATOM 845 C C . ARG A 1 111 ? -24.140 32.483 20.326 1.00 85.19 111 ARG A C 1
ATOM 847 O O . ARG A 1 111 ? -23.242 31.655 20.258 1.00 85.19 111 ARG A O 1
ATOM 854 N N . GLU A 1 112 ? -25.034 32.493 21.309 1.00 87.69 112 GLU A N 1
ATOM 855 C CA . GLU A 1 112 ? -25.116 31.519 22.397 1.00 87.69 112 GLU A CA 1
ATOM 856 C C . GLU A 1 112 ? -25.501 30.096 21.945 1.00 87.69 112 GLU A C 1
ATOM 858 O O . GLU A 1 112 ? -24.860 29.132 22.362 1.00 87.69 112 GLU A O 1
ATOM 863 N N . ALA A 1 113 ? -26.486 29.943 21.055 1.00 90.19 113 ALA A N 1
ATOM 864 C CA . ALA A 1 113 ? -26.848 28.651 20.470 1.00 90.19 113 ALA A CA 1
ATOM 865 C C . ALA A 1 113 ? -25.678 28.036 19.686 1.00 90.19 113 ALA A C 1
ATOM 867 O O . ALA A 1 113 ? -25.362 26.860 19.864 1.00 90.19 113 ALA A O 1
ATOM 868 N N . VAL A 1 114 ? -24.971 28.852 18.896 1.00 92.94 114 VAL A N 1
ATOM 869 C CA . VAL A 1 114 ? -23.782 28.409 18.151 1.00 92.94 114 VAL A CA 1
ATOM 870 C C . VAL A 1 114 ? -22.662 27.976 19.101 1.00 92.94 114 VAL A C 1
ATOM 872 O O . VAL A 1 114 ? -22.042 26.939 18.881 1.00 92.94 114 VAL A O 1
ATOM 875 N N . LEU A 1 115 ? -22.411 28.721 20.183 1.00 93.25 115 LEU A N 1
ATOM 876 C CA . LEU A 1 115 ? -21.404 28.351 21.185 1.00 93.25 115 LEU A CA 1
ATOM 877 C C . LEU A 1 115 ? -21.734 27.013 21.861 1.00 93.25 115 LEU A C 1
ATOM 879 O O . LEU A 1 115 ? -20.863 26.149 21.971 1.00 93.25 115 LEU A O 1
ATOM 883 N N . LYS A 1 116 ? -23.001 26.801 22.223 1.00 95.50 116 LYS A N 1
ATOM 884 C CA . LYS A 1 116 ? -23.477 25.547 22.818 1.00 95.50 116 LYS A CA 1
ATOM 885 C C . LYS A 1 116 ? -23.334 24.360 21.863 1.00 95.50 116 LYS A C 1
ATOM 887 O O . LYS A 1 116 ? -22.945 23.266 22.280 1.00 95.50 116 LYS A O 1
ATOM 892 N N . ASP A 1 117 ? -23.606 24.567 20.578 1.00 93.81 117 ASP A N 1
ATOM 893 C CA . ASP A 1 117 ? -23.411 23.539 19.557 1.00 93.81 117 ASP A CA 1
ATOM 894 C C . ASP A 1 117 ? -21.927 23.247 19.307 1.00 93.81 117 ASP A C 1
ATOM 896 O O . ASP A 1 117 ? -21.560 22.079 19.165 1.00 93.81 117 ASP A O 1
ATOM 900 N N . ILE A 1 118 ? -21.052 24.258 19.341 1.00 95.19 118 ILE A N 1
ATOM 901 C CA . ILE A 1 118 ? -19.593 24.076 19.269 1.00 95.19 118 ILE A CA 1
ATOM 902 C C . ILE A 1 118 ? -19.096 23.233 20.447 1.00 95.19 118 ILE A C 1
ATOM 904 O O . ILE A 1 118 ? -18.322 22.297 20.241 1.00 95.19 118 ILE A O 1
ATOM 908 N N . GLU A 1 119 ? -19.537 23.519 21.671 1.00 95.62 119 GLU A N 1
ATOM 909 C CA . GLU A 1 119 ? -19.169 22.742 22.861 1.00 95.62 119 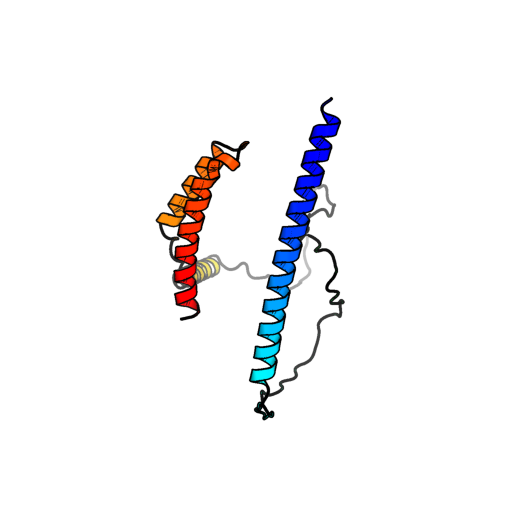GLU A CA 1
ATOM 910 C C . GLU A 1 119 ? -19.665 21.296 22.768 1.00 95.62 119 GLU A C 1
ATOM 912 O O . GLU A 1 119 ? -18.901 20.352 22.987 1.00 95.62 119 GLU A O 1
ATOM 917 N N . ARG A 1 120 ? -20.918 21.101 22.341 1.00 94.75 120 ARG A N 1
ATOM 918 C CA . ARG A 1 120 ? -21.492 19.769 22.110 1.00 94.75 120 ARG A CA 1
ATOM 919 C C . ARG A 1 120 ? -20.733 18.997 21.032 1.00 94.75 120 ARG A C 1
ATOM 921 O O . ARG A 1 120 ? -20.531 17.790 21.176 1.00 94.75 120 ARG A O 1
ATOM 928 N N . LEU A 1 121 ? -20.337 19.662 19.947 1.00 93.38 121 LEU A N 1
ATOM 929 C CA . LEU A 1 121 ? -19.551 19.066 18.869 1.00 93.38 121 LEU A CA 1
ATOM 930 C C . LEU A 1 121 ? -18.143 18.715 19.346 1.00 93.38 121 LEU A C 1
ATOM 932 O O . LEU A 1 121 ? -17.695 17.606 19.072 1.00 93.38 121 LEU A O 1
ATOM 936 N N . ARG A 1 122 ? -17.478 19.581 20.116 1.00 91.25 122 ARG A N 1
ATOM 937 C CA . ARG A 1 122 ? -16.169 19.284 20.723 1.00 91.25 122 ARG A CA 1
ATOM 938 C C . ARG A 1 122 ? -16.238 18.065 21.639 1.00 91.25 122 ARG A C 1
ATOM 940 O O . ARG A 1 122 ? -15.486 17.121 21.421 1.00 91.25 122 ARG A O 1
ATOM 947 N N . ALA A 1 123 ? -17.215 18.002 22.542 1.00 92.88 123 ALA A N 1
ATOM 948 C CA . ALA A 1 123 ? -17.415 16.843 23.416 1.00 92.88 123 ALA A CA 1
ATOM 949 C C . ALA A 1 123 ? -17.710 15.551 22.625 1.00 92.88 123 ALA A C 1
ATOM 951 O O . ALA A 1 123 ? -17.216 14.468 22.946 1.00 92.88 123 ALA A O 1
ATOM 952 N N . LYS A 1 124 ? -18.489 15.646 21.539 1.00 91.00 124 LYS A N 1
ATOM 953 C CA . LYS A 1 124 ? -18.740 14.515 20.628 1.00 91.00 124 LYS A CA 1
ATOM 954 C C . LYS A 1 124 ? -17.503 14.097 19.824 1.00 91.00 124 LYS A C 1
ATOM 956 O O . LYS A 1 124 ? -17.374 12.921 19.498 1.00 91.00 124 LYS A O 1
ATOM 961 N N . LEU A 1 125 ? -16.617 15.027 19.480 1.00 89.94 125 LEU A N 1
ATOM 962 C CA . LEU A 1 125 ? -15.369 14.739 18.769 1.00 89.94 125 LEU A CA 1
ATOM 963 C C . LEU A 1 125 ? -14.298 14.156 19.697 1.00 89.94 125 LEU A C 1
ATOM 965 O O . LEU A 1 125 ? -13.529 13.312 19.255 1.00 89.94 125 LEU A O 1
ATOM 969 N N . GLU A 1 126 ? -14.271 14.560 20.967 1.00 82.81 126 GLU A N 1
ATOM 970 C CA . GLU A 1 126 ? -13.373 14.007 21.990 1.00 82.81 126 GLU A CA 1
ATOM 971 C C . GLU A 1 126 ? -13.809 12.617 22.464 1.00 82.81 126 GLU A C 1
ATOM 973 O O . GLU A 1 126 ? -12.971 11.746 22.687 1.00 82.81 126 GLU A O 1
ATOM 978 N N . SER A 1 127 ? -15.121 12.387 22.581 1.00 83.25 127 SER A N 1
ATOM 979 C CA . SER A 1 127 ? -15.676 11.067 22.921 1.00 83.25 127 SER A CA 1
ATOM 980 C C . SER A 1 127 ? -15.557 10.054 21.782 1.00 83.25 127 SER A C 1
ATOM 982 O O . SER A 1 127 ? -15.495 8.847 22.030 1.00 83.25 127 SER A O 1
ATOM 984 N N . ARG A 1 128 ? -15.471 10.510 20.526 1.00 79.12 128 ARG A N 1
ATOM 985 C CA . ARG A 1 128 ? -15.002 9.644 19.444 1.00 79.12 128 ARG A CA 1
ATOM 986 C C . ARG A 1 128 ? -13.520 9.378 19.674 1.00 79.12 128 ARG A C 1
ATOM 988 O O . ARG A 1 128 ? -12.715 10.301 19.678 1.00 79.12 128 ARG A O 1
ATOM 995 N N . LYS A 1 129 ? -13.158 8.100 19.828 1.00 66.25 129 LYS A N 1
ATOM 996 C CA . LYS A 1 129 ? -11.762 7.646 19.777 1.00 66.25 129 LYS A CA 1
ATOM 997 C C . LYS A 1 129 ? -11.102 8.294 18.564 1.00 66.25 129 LYS A C 1
ATOM 999 O O . LYS A 1 129 ? -11.427 7.940 17.430 1.00 66.25 129 LYS A O 1
ATOM 1004 N N . LYS A 1 130 ? -10.198 9.250 18.801 1.00 64.62 130 LYS A N 1
ATOM 1005 C CA . LYS A 1 130 ? -9.239 9.671 17.783 1.00 64.62 130 LYS A CA 1
ATOM 1006 C C . LYS A 1 130 ? -8.600 8.382 17.284 1.00 64.62 130 LYS A C 1
ATOM 1008 O O . LYS A 1 130 ? -8.151 7.582 18.108 1.00 64.62 130 LYS A O 1
ATOM 1013 N N . LEU A 1 131 ? -8.669 8.148 15.970 1.00 57.19 131 LEU A N 1
ATOM 1014 C CA . LEU A 1 131 ? -7.900 7.095 15.311 1.00 57.19 131 LEU A CA 1
ATOM 1015 C C . LEU A 1 131 ? -6.515 7.144 15.943 1.00 57.19 131 LEU A C 1
ATOM 1017 O O . LEU A 1 131 ? -5.924 8.225 16.001 1.00 57.19 131 LEU A O 1
ATOM 1021 N N . SER A 1 132 ? -6.104 6.035 16.559 1.00 62.06 132 SER A N 1
ATOM 1022 C CA . SER A 1 132 ? -4.832 5.955 17.269 1.00 62.06 132 SER A CA 1
ATOM 1023 C C . SER A 1 132 ? -3.768 6.599 16.399 1.00 62.06 132 SER A C 1
ATOM 1025 O O . SER A 1 132 ? -3.742 6.309 15.198 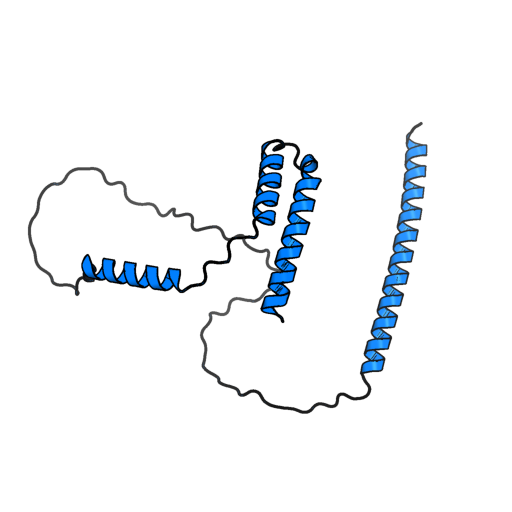1.00 62.06 132 SER A O 1
ATOM 1027 N N . ALA A 1 133 ? -2.955 7.482 16.989 1.00 67.44 133 ALA A N 1
ATOM 1028 C CA . ALA A 1 133 ? -1.778 8.008 16.311 1.00 67.44 133 ALA A CA 1
ATOM 1029 C C . ALA A 1 133 ? -1.102 6.832 15.601 1.00 67.44 133 ALA A C 1
ATOM 1031 O O . ALA A 1 133 ? -0.981 5.751 16.195 1.00 67.44 133 ALA A O 1
ATOM 1032 N N . LEU A 1 134 ? -0.831 6.998 14.303 1.00 72.81 134 LEU A N 1
ATOM 1033 C CA . LEU A 1 134 ? -0.217 5.930 13.531 1.00 72.81 134 LEU A CA 1
ATOM 1034 C C . LEU A 1 134 ? 1.071 5.542 14.253 1.00 72.81 134 LEU A C 1
ATOM 1036 O O . LEU A 1 134 ? 1.713 6.382 14.882 1.00 72.81 134 LEU A O 1
ATOM 1040 N N . ASP A 1 135 ? 1.402 4.255 14.224 1.00 86.81 135 ASP A N 1
ATOM 1041 C CA . ASP A 1 135 ? 2.614 3.789 14.883 1.00 86.81 135 ASP A CA 1
ATOM 1042 C C . ASP A 1 135 ? 3.813 4.611 14.383 1.00 86.81 135 ASP A C 1
ATOM 1044 O O . ASP A 1 135 ? 3.961 4.827 13.174 1.00 86.81 135 ASP A O 1
ATOM 1048 N N . GLU A 1 136 ? 4.643 5.106 15.309 1.00 90.44 136 GLU A N 1
ATOM 1049 C CA . GLU A 1 136 ? 5.734 6.033 14.987 1.00 90.44 136 GLU A CA 1
ATOM 1050 C C . GLU A 1 136 ? 6.671 5.471 13.910 1.00 90.44 136 GLU A C 1
ATOM 1052 O O . GLU A 1 136 ? 7.242 6.228 13.124 1.00 90.44 136 GLU A O 1
ATOM 1057 N N . ASN A 1 137 ? 6.823 4.145 13.839 1.00 90.38 137 ASN A N 1
ATOM 1058 C CA . ASN A 1 137 ? 7.683 3.497 12.853 1.00 90.38 137 ASN A CA 1
ATOM 1059 C C . ASN A 1 137 ? 7.127 3.646 11.430 1.00 90.38 137 ASN A C 1
ATOM 1061 O O . ASN A 1 137 ? 7.886 3.842 10.480 1.00 90.38 137 ASN A O 1
ATOM 1065 N N . VAL A 1 138 ? 5.803 3.636 11.278 1.00 94.06 138 VAL A N 1
ATOM 1066 C CA . VAL A 1 138 ? 5.128 3.782 9.980 1.00 94.06 138 VAL A CA 1
ATOM 1067 C C . VAL A 1 138 ? 5.171 5.233 9.519 1.00 94.06 138 VAL A C 1
ATOM 1069 O O . VAL A 1 138 ? 5.368 5.502 8.332 1.00 94.06 138 VAL A O 1
ATOM 1072 N N . GLU A 1 139 ? 5.042 6.182 10.449 1.00 94.19 139 GLU A N 1
ATOM 1073 C CA . GLU A 1 139 ? 5.208 7.605 10.147 1.00 94.19 139 GLU A CA 1
ATOM 1074 C C . GLU A 1 139 ? 6.640 7.917 9.698 1.00 94.19 139 GLU A C 1
ATOM 1076 O O . GLU A 1 139 ? 6.828 8.595 8.685 1.00 94.19 139 GLU A O 1
ATOM 1081 N N . ARG A 1 140 ? 7.648 7.348 10.373 1.00 95.69 140 ARG A N 1
ATOM 1082 C CA . ARG A 1 140 ? 9.061 7.467 9.976 1.00 95.69 140 ARG A CA 1
ATOM 1083 C C . ARG A 1 140 ? 9.316 6.854 8.597 1.00 95.69 140 ARG A C 1
ATOM 1085 O O . ARG A 1 140 ? 9.789 7.562 7.708 1.00 95.69 140 ARG A O 1
ATOM 1092 N N . ALA A 1 141 ? 8.905 5.607 8.362 1.00 95.94 141 ALA A N 1
ATOM 1093 C CA . ALA A 1 141 ? 9.083 4.947 7.065 1.00 95.94 141 ALA A CA 1
ATOM 1094 C C . ALA A 1 141 ? 8.379 5.705 5.921 1.00 95.94 141 ALA A C 1
ATOM 1096 O O . ALA A 1 141 ? 8.922 5.856 4.826 1.00 95.94 141 ALA A O 1
ATOM 1097 N N . LYS A 1 142 ? 7.197 6.279 6.181 1.00 95.69 142 LYS A N 1
ATOM 1098 C CA . LYS A 1 142 ? 6.517 7.169 5.229 1.00 95.69 142 LYS A CA 1
ATOM 1099 C C . LYS A 1 142 ? 7.362 8.402 4.911 1.00 95.69 142 LYS A C 1
ATOM 1101 O O . LYS A 1 142 ? 7.465 8.779 3.743 1.00 95.69 142 LYS A O 1
ATOM 1106 N N . THR A 1 143 ? 7.937 9.058 5.922 1.00 96.94 143 THR A N 1
ATOM 1107 C CA . THR A 1 143 ? 8.785 10.236 5.686 1.00 96.94 143 THR A CA 1
ATOM 1108 C C . THR A 1 143 ? 10.033 9.899 4.878 1.00 96.94 143 THR A C 1
ATOM 1110 O O . THR A 1 143 ? 10.396 10.688 4.011 1.00 96.94 143 THR A O 1
ATOM 1113 N N . GLU A 1 144 ? 10.630 8.724 5.077 1.00 96.44 144 GLU A N 1
ATOM 1114 C CA . GLU A 1 144 ? 11.786 8.249 4.305 1.00 96.44 144 GLU A CA 1
ATOM 1115 C C . GLU A 1 144 ? 11.442 8.031 2.829 1.00 96.44 144 GLU A C 1
ATOM 1117 O O . GLU A 1 144 ? 12.150 8.540 1.959 1.00 96.44 144 GLU A O 1
ATOM 1122 N N . VAL A 1 145 ? 10.309 7.381 2.532 1.00 96.94 145 VAL A N 1
ATOM 1123 C CA . VAL A 1 145 ? 9.819 7.216 1.151 1.00 96.94 145 VAL A CA 1
ATOM 1124 C C . VAL A 1 145 ? 9.589 8.570 0.492 1.00 96.94 145 VAL 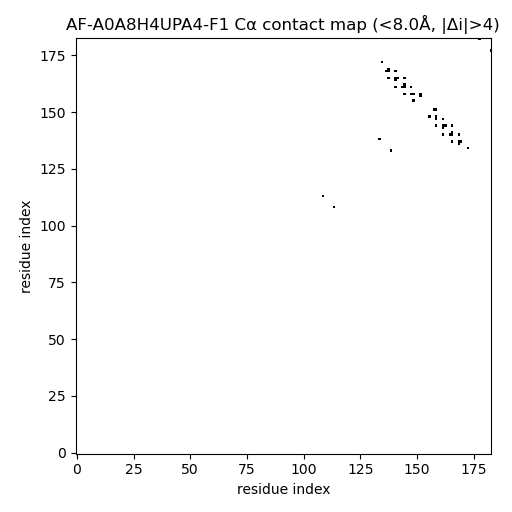A C 1
ATOM 1126 O O . VAL A 1 145 ? 10.051 8.815 -0.621 1.00 96.94 145 VAL A O 1
ATOM 1129 N N . VAL A 1 146 ? 8.888 9.473 1.179 1.00 96.25 146 VAL A N 1
ATOM 1130 C CA . VAL A 1 146 ? 8.582 10.804 0.643 1.00 96.25 146 VAL A CA 1
ATOM 1131 C C . VAL A 1 146 ? 9.858 11.618 0.435 1.00 96.25 146 VAL A C 1
ATOM 1133 O O . VAL A 1 146 ? 9.968 12.332 -0.560 1.00 96.25 146 VAL A O 1
ATOM 1136 N N . ASN A 1 147 ? 10.827 11.516 1.342 1.00 97.00 147 ASN A N 1
ATOM 1137 C CA . ASN A 1 147 ? 12.105 12.201 1.211 1.00 97.00 147 ASN A CA 1
ATOM 1138 C C . ASN A 1 147 ? 12.917 11.644 0.034 1.00 97.00 147 ASN A C 1
ATOM 1140 O O . ASN A 1 147 ? 13.399 12.418 -0.788 1.00 97.00 147 ASN A O 1
ATOM 1144 N N . CYS A 1 148 ? 13.001 10.317 -0.107 1.00 96.38 148 CYS A N 1
ATOM 1145 C CA . CYS A 1 148 ? 13.691 9.694 -1.233 1.00 96.38 148 CYS A CA 1
ATOM 1146 C C . CYS A 1 148 ? 13.059 10.091 -2.568 1.00 96.38 148 CYS A C 1
ATOM 1148 O O . CYS A 1 148 ? 13.778 10.474 -3.491 1.00 96.38 148 CYS A O 1
ATOM 1150 N N . LEU A 1 149 ? 11.727 10.049 -2.663 1.00 95.38 149 LEU A N 1
ATOM 1151 C CA . LEU A 1 149 ? 11.022 10.407 -3.891 1.00 95.38 149 LEU A CA 1
ATOM 1152 C C . LEU A 1 149 ? 11.236 11.876 -4.252 1.00 95.38 149 LEU A C 1
ATOM 1154 O O . LEU A 1 149 ? 11.511 12.145 -5.411 1.00 95.38 149 LEU A O 1
ATOM 1158 N N . ARG A 1 150 ? 11.220 12.792 -3.273 1.00 95.12 150 ARG A N 1
ATOM 1159 C CA . ARG A 1 150 ? 11.522 14.219 -3.497 1.00 95.12 150 ARG A CA 1
ATOM 1160 C C . ARG A 1 150 ? 12.952 14.466 -3.968 1.00 95.12 150 ARG A C 1
ATOM 1162 O O . ARG A 1 150 ? 13.193 15.349 -4.780 1.00 95.12 150 ARG A O 1
ATOM 1169 N N . LEU A 1 151 ? 13.918 13.712 -3.446 1.00 95.00 151 LEU A N 1
ATOM 1170 C CA . LEU A 1 151 ? 15.308 13.802 -3.900 1.00 95.00 151 LEU A CA 1
ATOM 1171 C C . LEU A 1 151 ? 15.489 13.189 -5.299 1.00 95.00 151 LEU A C 1
ATOM 1173 O O . LEU A 1 151 ? 16.337 13.646 -6.064 1.00 95.00 151 LEU A O 1
ATOM 1177 N N . ASN A 1 152 ? 14.672 12.191 -5.648 1.00 92.44 152 ASN A N 1
ATOM 1178 C CA . ASN A 1 152 ? 14.754 11.418 -6.888 1.00 92.44 152 ASN A CA 1
ATOM 1179 C C . ASN A 1 152 ? 13.478 11.536 -7.744 1.00 92.44 152 ASN A C 1
ATOM 1181 O O . ASN A 1 152 ? 13.009 10.549 -8.314 1.00 92.44 152 ASN A O 1
ATOM 1185 N N . ASP A 1 153 ? 12.943 12.752 -7.908 1.00 91.69 153 ASP A N 1
ATOM 1186 C CA . ASP A 1 153 ? 11.655 13.003 -8.588 1.00 91.69 153 ASP A CA 1
ATOM 1187 C C . ASP A 1 153 ? 11.603 12.479 -10.037 1.00 91.69 153 ASP A C 1
ATOM 1189 O O . ASP A 1 153 ? 10.542 12.167 -10.579 1.00 91.69 153 ASP A O 1
ATOM 1193 N N . ARG A 1 154 ? 12.761 12.390 -10.702 1.00 92.06 154 ARG A N 1
ATOM 1194 C CA . ARG A 1 154 ? 12.888 11.894 -12.085 1.00 92.06 154 ARG A CA 1
ATOM 1195 C C . ARG A 1 154 ? 13.319 10.429 -12.172 1.00 92.06 154 ARG A C 1
ATOM 1197 O O . ARG A 1 154 ? 13.383 9.893 -13.277 1.00 92.06 154 ARG A O 1
ATOM 1204 N N . ARG A 1 155 ? 13.652 9.793 -11.045 1.00 89.31 155 ARG A N 1
ATOM 1205 C CA . ARG A 1 155 ? 14.193 8.426 -10.964 1.00 89.31 155 ARG A CA 1
ATOM 1206 C C . ARG A 1 155 ? 13.560 7.660 -9.792 1.00 89.31 155 ARG A C 1
ATOM 1208 O O . ARG A 1 155 ? 14.249 7.276 -8.852 1.00 89.31 155 ARG A O 1
ATOM 1215 N N . PRO A 1 156 ? 12.248 7.373 -9.846 1.00 80.38 156 PRO A N 1
ATOM 1216 C CA . PRO A 1 156 ? 11.543 6.724 -8.738 1.00 80.38 156 PRO A CA 1
ATOM 1217 C C . PRO A 1 156 ? 12.006 5.283 -8.470 1.00 80.38 156 PRO A C 1
ATOM 1219 O O . PRO A 1 156 ? 11.743 4.748 -7.396 1.00 80.38 156 PRO A O 1
ATOM 1222 N N . LEU A 1 157 ? 12.707 4.650 -9.421 1.00 87.19 157 LEU A N 1
ATOM 1223 C CA . LEU A 1 157 ? 13.283 3.316 -9.233 1.00 87.19 157 LEU A CA 1
ATOM 1224 C C . LEU A 1 157 ? 14.385 3.288 -8.167 1.00 87.19 157 LEU A C 1
ATOM 1226 O O . LEU A 1 157 ? 14.624 2.218 -7.621 1.00 87.19 157 LEU A O 1
ATOM 1230 N N . ASP A 1 158 ? 15.018 4.417 -7.836 1.00 91.31 158 ASP A N 1
ATOM 1231 C CA . ASP A 1 158 ? 16.093 4.458 -6.835 1.00 91.31 158 ASP A CA 1
ATOM 1232 C C . ASP A 1 158 ? 15.565 4.309 -5.392 1.00 91.31 158 ASP A C 1
ATOM 1234 O O . ASP A 1 158 ? 16.315 3.908 -4.507 1.00 91.31 158 ASP A O 1
ATOM 1238 N N . CYS A 1 159 ? 14.260 4.524 -5.171 1.00 95.50 159 CYS A N 1
ATOM 1239 C CA . CYS A 1 159 ? 13.617 4.530 -3.847 1.00 95.50 159 CYS A CA 1
ATOM 1240 C C . CYS A 1 159 ? 12.940 3.208 -3.451 1.00 95.50 159 CYS A C 1
ATOM 1242 O O . CYS A 1 159 ? 12.023 3.168 -2.624 1.00 95.50 159 CYS A O 1
ATOM 1244 N N . TRP A 1 160 ? 13.315 2.103 -4.094 1.00 95.06 160 TRP A N 1
ATOM 1245 C CA . TRP A 1 160 ? 12.641 0.818 -3.900 1.00 95.06 160 TRP A CA 1
ATOM 1246 C C . TRP A 1 160 ? 12.833 0.238 -2.491 1.00 95.06 160 TRP A C 1
ATOM 1248 O O . TRP A 1 160 ? 11.950 -0.469 -2.005 1.00 95.06 160 TRP A O 1
ATOM 1258 N N . LYS A 1 161 ? 13.957 0.535 -1.825 1.00 96.19 161 LYS A N 1
ATOM 1259 C CA . LYS A 1 161 ? 14.266 0.018 -0.481 1.00 96.19 161 LYS A CA 1
ATOM 1260 C C . LYS A 1 161 ? 13.371 0.650 0.576 1.00 96.19 161 LYS A C 1
ATOM 1262 O O . LYS A 1 161 ? 12.845 -0.058 1.428 1.00 96.19 161 LYS A O 1
ATOM 1267 N N . GLU A 1 162 ? 13.174 1.958 0.486 1.00 96.44 162 GLU A N 1
ATOM 1268 C CA . GLU A 1 162 ? 12.314 2.753 1.360 1.00 96.44 162 GLU A CA 1
ATOM 1269 C C . GLU A 1 162 ? 10.853 2.332 1.178 1.00 96.44 162 GLU A C 1
ATOM 1271 O O . GLU A 1 162 ? 10.087 2.211 2.131 1.00 96.44 162 GLU A O 1
ATOM 1276 N N . VAL A 1 163 ? 10.450 2.049 -0.064 1.00 96.62 163 VAL A N 1
ATOM 1277 C CA . VAL A 1 163 ? 9.109 1.526 -0.341 1.00 96.62 163 VAL A CA 1
ATOM 1278 C C . VAL A 1 163 ? 8.934 0.119 0.242 1.00 96.62 163 VAL A C 1
ATOM 1280 O O . VAL A 1 163 ? 7.864 -0.184 0.772 1.00 96.62 163 VAL A O 1
ATOM 1283 N N . ASP A 1 164 ? 9.952 -0.743 0.169 1.00 97.19 164 ASP A N 1
ATOM 1284 C CA . ASP A 1 164 ? 9.901 -2.081 0.774 1.00 97.19 164 ASP A CA 1
ATOM 1285 C C . ASP A 1 164 ? 9.839 -2.017 2.308 1.00 97.19 164 ASP A C 1
ATOM 1287 O O . ASP A 1 164 ? 9.033 -2.726 2.914 1.00 97.19 164 ASP A O 1
ATOM 1291 N N . SER A 1 165 ? 10.614 -1.132 2.946 1.00 96.75 165 SER A N 1
ATOM 1292 C CA . SER A 1 165 ? 10.561 -0.938 4.402 1.00 96.75 165 SER A CA 1
ATOM 1293 C C . SER A 1 165 ? 9.193 -0.421 4.849 1.00 96.75 165 SER A C 1
ATOM 1295 O O . SER A 1 165 ? 8.589 -0.995 5.757 1.00 96.75 165 SER A O 1
ATOM 1297 N N . PHE A 1 166 ? 8.635 0.570 4.150 1.00 97.31 166 PHE A N 1
ATOM 1298 C CA . PHE A 1 166 ? 7.288 1.071 4.421 1.00 97.31 166 PHE A CA 1
ATOM 1299 C C . PHE A 1 166 ? 6.223 -0.025 4.290 1.00 97.31 166 PHE A C 1
ATOM 1301 O O . PHE A 1 166 ? 5.368 -0.164 5.164 1.00 97.31 166 PHE A O 1
ATOM 1308 N N . LYS A 1 167 ? 6.295 -0.860 3.246 1.00 97.56 167 LYS A N 1
ATOM 1309 C CA . LYS A 1 167 ? 5.367 -1.990 3.064 1.00 97.56 167 LYS A CA 1
ATOM 1310 C C . LYS A 1 167 ? 5.430 -2.993 4.213 1.00 97.56 167 LYS A C 1
ATOM 1312 O O . LYS A 1 167 ? 4.389 -3.505 4.619 1.00 97.56 167 LYS A O 1
ATOM 1317 N N . ARG A 1 168 ? 6.620 -3.283 4.750 1.00 97.56 168 ARG A N 1
ATOM 1318 C CA . ARG A 1 168 ? 6.775 -4.194 5.899 1.00 97.56 168 ARG A CA 1
ATOM 1319 C C . ARG A 1 168 ? 6.102 -3.642 7.151 1.00 97.56 168 ARG A C 1
ATOM 1321 O O . ARG A 1 168 ? 5.384 -4.385 7.820 1.00 97.56 168 ARG A O 1
ATOM 1328 N N . GLU A 1 169 ? 6.300 -2.357 7.433 1.00 96.38 169 GLU A N 1
ATOM 1329 C CA . GLU A 1 169 ? 5.696 -1.691 8.590 1.00 96.38 169 GLU A CA 1
ATOM 1330 C C . GLU A 1 169 ? 4.170 -1.590 8.461 1.00 96.38 169 GLU A C 1
ATOM 1332 O O . GLU A 1 169 ? 3.439 -1.908 9.402 1.00 96.38 169 GLU A O 1
ATOM 1337 N N . VAL A 1 170 ? 3.663 -1.265 7.268 1.00 96.25 170 VAL A N 1
ATOM 1338 C CA . VAL A 1 170 ? 2.219 -1.281 6.987 1.00 96.25 170 VAL A CA 1
ATOM 1339 C C . VAL A 1 170 ? 1.643 -2.683 7.162 1.00 96.25 170 VAL A C 1
ATOM 1341 O O . VAL A 1 170 ? 0.656 -2.841 7.872 1.00 96.25 170 VAL A O 1
ATOM 1344 N N . ALA A 1 171 ? 2.291 -3.721 6.630 1.00 96.31 171 ALA A N 1
ATOM 1345 C CA . ALA A 1 171 ? 1.824 -5.098 6.790 1.00 96.31 171 ALA A CA 1
ATOM 1346 C C . ALA A 1 171 ? 1.791 -5.546 8.263 1.00 96.31 171 ALA A C 1
ATOM 1348 O O . ALA A 1 171 ? 1.004 -6.412 8.640 1.00 96.31 171 ALA A O 1
ATOM 1349 N N . LYS A 1 172 ? 2.659 -5.001 9.121 1.00 94.44 172 LYS A N 1
ATOM 1350 C CA . LYS A 1 172 ? 2.628 -5.262 10.567 1.00 94.44 172 LYS A CA 1
ATOM 1351 C C . LYS A 1 172 ? 1.419 -4.591 11.226 1.00 94.44 172 LYS A C 1
ATOM 1353 O O . LYS A 1 172 ? 0.721 -5.247 11.998 1.00 94.44 172 LYS A O 1
ATOM 1358 N N . LEU A 1 173 ? 1.149 -3.328 10.887 1.00 93.19 173 LEU A N 1
ATOM 1359 C CA . LEU A 1 173 ? -0.038 -2.605 11.352 1.00 93.19 173 LEU A CA 1
ATOM 1360 C C . LEU A 1 173 ? -1.340 -3.251 10.871 1.00 93.19 173 LEU A C 1
ATOM 1362 O O . LEU A 1 173 ? -2.277 -3.394 11.653 1.00 93.19 173 LEU A O 1
ATOM 1366 N N . GLU A 1 174 ? -1.396 -3.656 9.605 1.00 93.88 174 GLU A N 1
ATOM 1367 C CA . GLU A 1 174 ? -2.567 -4.295 9.009 1.00 93.88 174 GLU A CA 1
ATOM 1368 C C . GLU A 1 174 ? -2.884 -5.621 9.693 1.00 93.88 174 GLU A C 1
ATOM 1370 O O . GLU A 1 174 ? -4.035 -5.838 10.053 1.00 93.88 174 GLU A O 1
ATOM 1375 N N . ARG A 1 175 ? -1.882 -6.473 9.957 1.00 93.69 175 ARG A N 1
ATOM 1376 C CA . ARG A 1 175 ? -2.089 -7.720 10.716 1.00 93.69 175 ARG A CA 1
ATOM 1377 C C . ARG A 1 175 ? -2.688 -7.446 12.094 1.00 93.69 175 ARG A C 1
ATOM 1379 O O . ARG A 1 175 ? -3.730 -7.999 12.414 1.00 93.69 175 ARG A O 1
ATOM 1386 N N . ALA A 1 176 ? -2.096 -6.528 12.860 1.00 90.25 176 ALA A N 1
ATOM 1387 C CA . ALA A 1 176 ? -2.599 -6.176 14.189 1.00 90.25 176 ALA A CA 1
ATOM 1388 C C . ALA A 1 176 ? -4.018 -5.579 14.153 1.00 90.25 176 ALA A C 1
ATOM 1390 O O . ALA A 1 176 ? -4.816 -5.788 15.069 1.00 90.25 176 ALA A O 1
ATOM 1391 N N . PHE A 1 177 ? -4.344 -4.822 13.104 1.00 91.81 177 PHE A N 1
ATOM 1392 C CA . PHE A 1 177 ? -5.688 -4.297 12.894 1.00 91.81 177 PHE A CA 1
ATOM 1393 C C . PHE A 1 177 ? -6.683 -5.407 12.547 1.00 91.81 177 PHE A C 1
ATOM 1395 O O . PHE A 1 177 ? -7.756 -5.457 13.143 1.00 91.81 177 PHE A O 1
ATOM 1402 N N . VAL A 1 178 ? -6.329 -6.304 11.624 1.00 94.19 178 VAL A N 1
ATOM 1403 C CA . VAL A 1 178 ? -7.163 -7.447 11.227 1.00 94.19 178 VAL A CA 1
ATOM 1404 C C . VAL A 1 178 ? -7.420 -8.362 12.422 1.00 94.19 178 VAL A C 1
ATOM 1406 O O . VAL A 1 178 ? -8.580 -8.674 12.681 1.00 94.19 178 VAL A O 1
ATOM 1409 N N . ASP A 1 179 ? -6.391 -8.698 13.203 1.00 93.50 179 ASP A N 1
ATOM 1410 C CA . ASP A 1 179 ? -6.519 -9.512 14.419 1.00 93.50 179 ASP A CA 1
ATOM 1411 C C . ASP A 1 179 ? -7.494 -8.885 15.423 1.00 93.50 179 ASP A C 1
ATOM 1413 O O . ASP A 1 179 ? -8.269 -9.586 16.056 1.00 93.50 179 ASP A O 1
ATOM 1417 N N . LYS A 1 180 ? -7.503 -7.552 15.542 1.00 90.88 180 LYS A N 1
ATOM 1418 C CA . LYS A 1 180 ? -8.410 -6.819 16.438 1.00 90.88 180 LYS A CA 1
ATOM 1419 C C . LYS A 1 180 ? -9.851 -6.722 15.929 1.00 90.88 180 LYS A C 1
ATOM 1421 O O . LYS A 1 180 ? -10.758 -6.462 16.716 1.00 90.88 180 LYS A O 1
ATOM 1426 N N . VAL A 1 181 ? -10.050 -6.781 14.614 1.00 91.12 181 VAL A N 1
ATOM 1427 C CA . VAL A 1 181 ? -11.366 -6.603 13.979 1.00 91.12 181 VAL A CA 1
ATOM 1428 C C . VAL A 1 181 ? -12.067 -7.940 13.764 1.00 91.12 181 VAL A C 1
ATOM 1430 O O . VAL A 1 181 ? -13.294 -7.989 13.821 1.00 91.12 181 VAL A O 1
ATOM 1433 N N . VAL A 1 182 ? -11.303 -8.999 13.495 1.00 89.75 182 VAL A N 1
ATOM 1434 C CA . VAL A 1 182 ? -11.820 -10.342 13.200 1.00 89.75 182 VAL A CA 1
ATOM 1435 C C . VAL A 1 182 ? -11.709 -11.285 14.406 1.00 89.75 182 VAL A C 1
ATOM 1437 O O . VAL A 1 182 ? -12.520 -12.205 14.500 1.00 89.75 182 VAL A O 1
ATOM 1440 N N . GLY A 1 183 ? -10.739 -11.074 15.306 1.00 59.25 183 GLY A N 1
ATOM 1441 C CA . GLY A 1 183 ? -10.562 -11.837 16.552 1.00 59.25 183 GLY A CA 1
ATOM 1442 C C . GLY A 1 183 ? -11.342 -11.262 17.726 1.00 59.25 183 GLY A C 1
ATOM 1443 O O . GLY A 1 183 ? -11.855 -12.082 18.518 1.00 59.25 183 GLY A O 1
#

Sequence (183 aa):
TDSSRAKSLELHIQVRVAEELERLRQREKQTLEEIEKRVAAELPDRKVSGLTAPSLSTSFAAPAGSLDLDAPRIPFAGREFDAPLFLIDPATISPPQAPSQHTPAVVDPSREAVLKDIERLRAKLESRKKLSALDENVERAKTEVVNCLRLNDRRPLDCWKEVDSFKREVAKLERAFVDKVVG